Protein AF-A0A8D0MYJ2-F1 (afdb_monomer_lite)

Organism: Sus scrofa (NCBI:txid9823)

Foldseek 3Di:
DDAPPDQQCCQVVLVVRLCCLAVVLVVVLVVCVVVVNQPPDAAERAAELQQCQPPPDPQDWPPGHGDHQGSNSVSSVNSQVVQVCCCVVVVGNYEYEHEWAADDLPDDCPDLLNVLLVLLQCCLVVNHQADEAADQQAKGFYHHVVVSVLVRVQCSVDPGNYYGYATDQDMDTSNVSNQLLNVLSVWGWDWDDDHQQIFTATPVPRGTHYGYDNVNDDPRHRRYHGHHQTDDPDRPPPRDCSSPDDDPPPPPSNRNNDPDDPPPPPPDPDDDDDDDDDDDDDDDDDDDDPPPVPPVPPPPDDDD

InterPro domains:
  IPR006368 GDP-mannose 4,6-dehydratase [PTHR43715] (2-223)
  IPR016040 NAD(P)-binding domain [PF16363] (4-223)
  IPR036291 NAD(P)-binding domain superfamily [SSF51735] (6-221)

Radius of gyration: 23.41 Å; chains: 1; bounding box: 70×54×54 Å

Sequence (304 aa):
LGKQEHFQISFDLAEYTADVDGVGTLRLLDAVKTCGLIGSVRFYQASTSELYGKVQETPQKETTPFYPRSPYGAAKLYAYWIVVNFREAYNLFAVNGILFNHESPRRGANFVTRKISRSVAKIYLGQLECFSLGNLDAKRDWGHAKDYVEAMWLMLQSDEPEDFVIATGEVHSVREFVEKSFLHIGKTIVWEGKDEHEVGRCKESGRVHVRVDLKYYRPTEVMEKGAPKPRGRNWPESAPAFVKTEAQRKRGDAKVALTVAPRKRQGKRWGENGTLEREARLKTSQCGLFNLMFYLGCCLLDPF

Secondary structure (DSSP, 8-state):
------HHHHHHSHHHHIIIIIIHHHHHHHHHHHTT-TTT-EEEEEEEGGGGSS-SSSS--TTSPP---SHHHHHHHHHHHHHHHHHHHH--EEEEEEE-EEE-TTS-TTSHHHHHHHHHHHHHTTS-S-EEES-SS-EEEEEEHHHHHHHHHHHTTSSS---EEE--S-EEEHHHHHHHHHHTTT--EEEES-GGG-EEEETTT--EEEEE-GGGS-SS---B---PPP--SS--TTS-GGGTS-TTTTTHHHHHHH---------------------------SS--TTSSTTSSSTT----

pLDDT: mean 76.24, std 27.91, range [23.72, 98.88]

Structure (mmCIF, N/CA/C/O backbone):
data_AF-A0A8D0MYJ2-F1
#
_entry.id   AF-A0A8D0MYJ2-F1
#
loop_
_atom_site.group_PDB
_atom_site.id
_atom_site.type_symbol
_atom_site.label_atom_id
_atom_site.label_alt_id
_atom_site.label_comp_id
_atom_site.label_asym_id
_atom_site.label_entity_id
_atom_site.label_seq_id
_atom_site.pdbx_PDB_ins_code
_atom_site.Cartn_x
_atom_site.Cartn_y
_atom_site.Cartn_z
_atom_site.occupancy
_atom_site.B_iso_or_equiv
_atom_site.auth_seq_id
_atom_site.auth_comp_id
_atom_site.auth_asym_id
_atom_site.auth_atom_id
_atom_site.pdbx_PDB_model_num
ATOM 1 N N . LEU A 1 1 ? 5.863 -12.564 -9.975 1.00 39.09 1 LEU A N 1
ATOM 2 C CA . LEU A 1 1 ? 6.153 -13.101 -8.624 1.00 39.09 1 LEU A CA 1
ATOM 3 C C . LEU A 1 1 ? 5.465 -12.234 -7.580 1.00 39.09 1 LEU A C 1
ATOM 5 O O . LEU A 1 1 ? 5.313 -11.040 -7.812 1.00 39.09 1 LEU A O 1
ATOM 9 N N . GLY A 1 2 ? 4.986 -12.853 -6.498 1.00 46.44 2 GLY A N 1
ATOM 10 C CA . GLY A 1 2 ? 4.374 -12.163 -5.360 1.00 46.44 2 GLY A CA 1
ATOM 11 C C . GLY A 1 2 ? 5.421 -11.473 -4.485 1.00 46.44 2 GLY A C 1
ATOM 12 O O . GLY A 1 2 ? 6.593 -11.833 -4.528 1.00 46.44 2 GLY A O 1
ATOM 13 N N . LYS A 1 3 ? 4.980 -10.478 -3.716 1.00 44.03 3 LYS A N 1
ATOM 14 C CA . LYS A 1 3 ? 5.793 -9.725 -2.753 1.00 44.03 3 LYS A CA 1
ATOM 15 C C . LYS A 1 3 ? 5.490 -10.157 -1.319 1.00 44.03 3 LYS A C 1
ATOM 17 O O . LYS A 1 3 ? 4.376 -10.600 -1.024 1.00 44.03 3 LYS A O 1
ATOM 22 N N . GLN A 1 4 ? 6.446 -9.967 -0.415 1.00 65.06 4 GLN A N 1
ATOM 23 C CA . GLN A 1 4 ? 6.151 -9.875 1.011 1.00 65.06 4 GLN A CA 1
ATOM 24 C C . GLN A 1 4 ? 5.549 -8.481 1.249 1.00 65.06 4 GLN A C 1
ATOM 26 O O . GLN A 1 4 ? 6.220 -7.470 1.134 1.00 65.06 4 GLN A O 1
ATOM 31 N N . GLU A 1 5 ? 4.242 -8.395 1.511 1.00 57.56 5 GLU A N 1
ATOM 32 C CA . GLU A 1 5 ? 3.536 -7.095 1.528 1.00 57.56 5 GLU A CA 1
ATOM 33 C C . GLU A 1 5 ? 3.334 -6.499 2.924 1.00 57.56 5 GLU A C 1
ATOM 35 O O . GLU A 1 5 ? 2.738 -5.427 3.072 1.00 57.56 5 GLU A O 1
ATOM 40 N N . HIS A 1 6 ? 3.706 -7.240 3.967 1.00 68.69 6 HIS A N 1
ATOM 41 C CA . HIS A 1 6 ? 3.263 -6.943 5.319 1.00 68.69 6 HIS A CA 1
ATOM 42 C C . HIS A 1 6 ? 4.348 -6.227 6.115 1.00 68.69 6 HIS A C 1
ATOM 44 O O . HIS A 1 6 ? 5.252 -6.853 6.669 1.00 68.69 6 HIS A O 1
ATOM 50 N N . PHE A 1 7 ? 4.170 -4.912 6.250 1.00 65.25 7 PHE A N 1
ATOM 51 C CA . PHE A 1 7 ? 5.078 -3.986 6.931 1.00 65.25 7 PHE A CA 1
ATOM 52 C C . PHE A 1 7 ? 5.598 -4.486 8.273 1.00 65.25 7 PHE A C 1
ATOM 54 O O . PHE A 1 7 ? 6.807 -4.524 8.469 1.00 65.25 7 PHE A O 1
ATOM 61 N N . GLN A 1 8 ? 4.707 -4.904 9.178 1.00 72.50 8 GLN A N 1
ATOM 62 C CA . GLN A 1 8 ? 5.127 -5.359 10.507 1.00 72.50 8 GLN A CA 1
ATOM 63 C C . GLN A 1 8 ? 6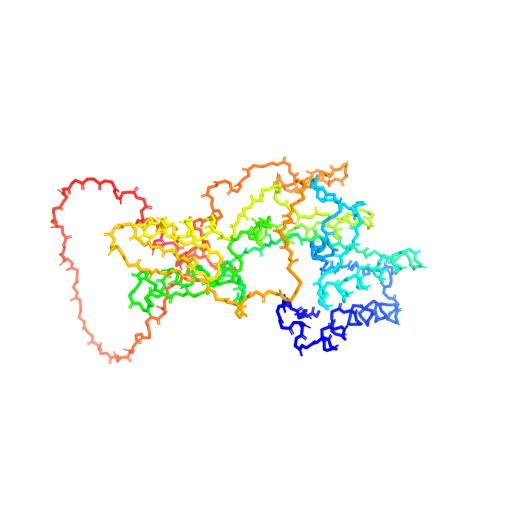.019 -6.601 10.421 1.00 72.50 8 GLN A C 1
ATOM 65 O O . GLN A 1 8 ? 7.027 -6.676 11.102 1.00 72.50 8 GLN A O 1
ATOM 70 N N . ILE A 1 9 ? 5.685 -7.531 9.522 1.00 79.81 9 ILE A N 1
ATOM 71 C CA . ILE A 1 9 ? 6.408 -8.803 9.392 1.00 79.81 9 ILE A CA 1
ATOM 72 C C . ILE A 1 9 ? 7.776 -8.564 8.740 1.00 79.81 9 ILE A C 1
ATOM 74 O O . ILE A 1 9 ? 8.700 -9.332 8.968 1.00 79.81 9 ILE A O 1
ATOM 78 N N . SER A 1 10 ? 7.943 -7.484 7.966 1.00 79.19 10 SER A N 1
ATOM 79 C CA . SER A 1 10 ? 9.248 -7.150 7.383 1.00 79.19 10 SER A CA 1
ATOM 80 C C . SER A 1 10 ? 10.311 -6.798 8.426 1.00 79.19 10 SER A C 1
ATOM 82 O O . SER A 1 10 ? 11.490 -6.966 8.143 1.00 79.19 10 SER A O 1
ATOM 84 N N . PHE A 1 11 ? 9.925 -6.344 9.626 1.00 82.62 11 PHE A N 1
ATOM 85 C CA . PHE A 1 11 ? 10.874 -6.147 10.727 1.00 82.62 11 PHE A CA 1
ATOM 86 C C . PHE A 1 11 ? 11.363 -7.480 11.303 1.00 82.62 11 PHE A C 1
ATOM 88 O O . PHE A 1 11 ? 12.524 -7.577 11.685 1.00 82.62 11 PHE A O 1
ATOM 95 N N . ASP A 1 12 ? 10.509 -8.505 11.294 1.00 84.56 12 ASP A N 1
ATOM 96 C CA . ASP A 1 12 ? 10.835 -9.842 11.801 1.00 84.56 12 ASP A CA 1
ATOM 97 C C . ASP A 1 12 ? 11.547 -10.713 10.745 1.00 84.56 12 ASP A C 1
ATOM 99 O O . ASP A 1 12 ? 12.316 -11.606 11.085 1.00 84.56 12 ASP A O 1
ATOM 103 N N . LEU A 1 13 ? 11.299 -10.460 9.453 1.00 91.88 13 LEU A N 1
ATOM 104 C CA . LEU A 1 13 ? 11.811 -11.229 8.308 1.00 91.88 13 LEU A CA 1
ATOM 105 C C . LEU A 1 13 ? 12.506 -10.320 7.279 1.00 91.88 13 LEU A C 1
ATOM 107 O O . LEU A 1 13 ? 12.202 -10.362 6.081 1.00 91.88 13 LEU A O 1
ATOM 111 N N . ALA A 1 14 ? 13.416 -9.463 7.745 1.00 93.00 14 ALA A N 1
ATOM 112 C CA . ALA A 1 14 ? 14.046 -8.428 6.922 1.00 93.00 14 ALA A CA 1
ATOM 113 C C . ALA A 1 14 ? 14.852 -8.995 5.740 1.00 93.00 14 ALA A C 1
ATOM 115 O O . ALA A 1 14 ? 14.682 -8.529 4.614 1.00 93.00 14 ALA A O 1
ATOM 116 N N . GLU A 1 15 ? 15.671 -10.026 5.968 1.00 94.75 15 GLU A N 1
ATOM 117 C CA . GLU A 1 15 ? 16.496 -10.653 4.921 1.00 94.75 15 GLU A CA 1
ATOM 118 C C . GLU A 1 15 ? 15.640 -11.292 3.827 1.00 94.75 15 GLU A C 1
ATOM 120 O O . GLU A 1 15 ? 15.821 -11.006 2.645 1.00 94.75 15 GLU A O 1
ATOM 125 N N . TYR A 1 16 ? 14.641 -12.085 4.223 1.00 93.81 16 TYR A N 1
ATOM 126 C CA . TYR A 1 16 ? 13.689 -12.682 3.287 1.00 93.81 16 TYR A CA 1
ATOM 127 C C . TYR A 1 16 ? 12.931 -11.611 2.489 1.00 93.81 16 TYR A C 1
ATOM 129 O O . TYR A 1 16 ? 12.738 -11.746 1.282 1.00 93.81 16 TYR A O 1
ATOM 137 N N . THR A 1 17 ? 12.536 -10.514 3.146 1.00 94.19 17 THR A N 1
ATOM 138 C CA . THR A 1 17 ? 11.878 -9.385 2.475 1.00 94.19 17 THR A CA 1
ATOM 139 C C . THR A 1 17 ? 12.802 -8.750 1.433 1.00 94.19 17 THR A C 1
ATOM 141 O O . THR A 1 17 ? 12.364 -8.487 0.318 1.00 94.19 17 THR A O 1
ATOM 144 N N . ALA A 1 18 ? 14.080 -8.531 1.751 1.00 96.62 18 ALA A N 1
ATOM 145 C CA . ALA A 1 18 ? 15.045 -7.964 0.810 1.00 96.62 18 ALA A CA 1
ATOM 146 C C . ALA A 1 18 ? 15.314 -8.889 -0.388 1.00 96.62 18 ALA A C 1
ATOM 148 O O . ALA A 1 18 ? 15.359 -8.421 -1.529 1.00 96.62 18 ALA A O 1
ATOM 149 N N . ASP A 1 19 ? 15.445 -10.194 -0.142 1.00 97.12 19 ASP A N 1
ATOM 150 C CA . ASP A 1 19 ? 15.701 -11.183 -1.187 1.00 97.12 19 ASP A CA 1
ATOM 151 C C . ASP A 1 19 ? 14.537 -11.290 -2.183 1.00 97.12 19 ASP A C 1
ATOM 153 O O . ASP A 1 19 ? 14.748 -11.320 -3.398 1.00 97.12 19 ASP A O 1
ATOM 157 N N . VAL A 1 20 ? 13.297 -11.283 -1.689 1.00 96.50 20 VAL A N 1
ATOM 158 C CA . VAL A 1 20 ? 12.104 -11.391 -2.540 1.00 96.50 20 VAL A CA 1
ATOM 159 C C . VAL A 1 20 ? 11.746 -10.055 -3.192 1.00 96.50 20 VAL A C 1
ATOM 161 O O . VAL A 1 20 ? 11.623 -9.988 -4.415 1.00 96.50 20 VAL A O 1
ATOM 164 N N . ASP A 1 21 ? 11.584 -8.983 -2.413 1.00 96.50 21 ASP A N 1
ATOM 165 C CA . ASP A 1 21 ? 11.036 -7.720 -2.923 1.00 96.50 21 ASP A CA 1
ATOM 166 C C . ASP A 1 21 ? 12.087 -6.863 -3.635 1.00 96.50 21 ASP A C 1
ATOM 168 O O . ASP A 1 21 ? 11.753 -6.154 -4.588 1.00 96.50 21 ASP A O 1
ATOM 172 N N . GLY A 1 22 ? 13.342 -6.936 -3.185 1.00 97.19 22 GLY A N 1
ATOM 173 C CA . GLY A 1 22 ? 14.475 -6.253 -3.797 1.00 97.19 22 GLY A CA 1
ATOM 174 C C . GLY A 1 22 ? 15.095 -7.100 -4.903 1.00 97.19 22 GLY A C 1
ATOM 175 O O . GLY A 1 22 ? 14.874 -6.851 -6.090 1.00 97.19 22 GLY A O 1
ATOM 176 N N . VAL A 1 23 ? 15.852 -8.129 -4.512 1.00 98.31 23 VAL A N 1
ATOM 177 C CA . VAL A 1 23 ? 16.661 -8.939 -5.441 1.00 98.31 23 VAL A CA 1
ATOM 178 C C . VAL A 1 23 ? 15.786 -9.745 -6.408 1.00 98.31 23 VAL A C 1
ATOM 180 O O . VAL A 1 23 ? 16.148 -9.915 -7.569 1.00 98.31 23 VAL A O 1
ATOM 183 N N . GLY A 1 24 ? 14.592 -10.180 -6.001 1.00 98.31 24 GLY A N 1
ATOM 184 C CA . GLY A 1 24 ? 13.632 -10.828 -6.898 1.00 98.31 24 GLY A CA 1
ATOM 185 C C . GLY A 1 24 ? 13.219 -9.961 -8.094 1.00 98.31 24 GLY A C 1
ATOM 186 O O . GLY A 1 24 ? 13.007 -10.499 -9.181 1.00 98.31 24 GLY A O 1
ATOM 187 N N . THR A 1 25 ? 13.179 -8.631 -7.935 1.00 98.56 25 THR A N 1
ATOM 188 C CA . THR A 1 25 ? 12.931 -7.700 -9.051 1.00 98.56 25 THR A CA 1
ATOM 189 C C . THR A 1 25 ? 14.097 -7.722 -10.041 1.00 98.56 25 THR A C 1
ATOM 191 O O . THR A 1 25 ? 13.868 -7.891 -11.238 1.00 98.56 25 THR A O 1
ATOM 194 N N . LEU A 1 26 ? 15.341 -7.642 -9.548 1.00 98.69 26 LEU A N 1
ATOM 195 C CA . LEU A 1 26 ? 16.537 -7.765 -10.390 1.00 98.69 26 LEU A CA 1
ATOM 196 C C . LEU A 1 26 ? 16.538 -9.093 -11.155 1.00 98.69 26 LEU A C 1
ATOM 198 O O . LEU A 1 26 ? 16.716 -9.091 -12.365 1.00 98.69 26 LEU A O 1
ATOM 202 N N . ARG A 1 27 ? 16.266 -10.218 -10.482 1.00 98.69 27 ARG A N 1
ATOM 203 C CA . ARG A 1 27 ? 16.258 -11.547 -11.121 1.00 98.69 27 ARG A CA 1
ATOM 204 C C . ARG A 1 27 ? 15.293 -11.629 -12.304 1.00 98.69 27 ARG A C 1
ATOM 206 O O . ARG A 1 27 ? 15.608 -12.275 -13.298 1.00 98.69 27 ARG A O 1
ATOM 213 N N . LEU A 1 28 ? 14.124 -10.991 -12.211 1.00 98.56 28 LEU A N 1
ATOM 214 C CA . LEU A 1 28 ? 13.173 -10.948 -13.324 1.00 98.56 28 LEU A CA 1
ATOM 215 C C . LEU A 1 28 ? 13.669 -10.076 -14.480 1.00 98.56 28 LEU A C 1
ATOM 217 O O . LEU A 1 28 ? 13.531 -10.475 -15.634 1.00 98.56 28 LEU A O 1
ATOM 221 N N . LEU A 1 29 ? 14.251 -8.915 -14.182 1.00 98.62 29 LEU A N 1
ATOM 222 C CA . LEU A 1 29 ? 14.836 -8.035 -15.194 1.00 98.62 29 LEU A CA 1
ATOM 223 C C . LEU A 1 29 ? 16.018 -8.709 -15.910 1.00 98.62 29 LEU A C 1
ATOM 225 O O . LEU A 1 29 ? 16.084 -8.700 -17.140 1.00 98.62 29 LEU A O 1
ATOM 229 N N . ASP A 1 30 ? 16.901 -9.364 -15.155 1.00 98.50 30 ASP A N 1
ATOM 230 C CA . ASP A 1 30 ? 17.999 -10.158 -15.701 1.00 98.50 30 ASP A CA 1
ATOM 231 C C . ASP A 1 30 ? 17.477 -11.302 -16.567 1.00 98.50 30 ASP A C 1
ATOM 233 O O . ASP A 1 30 ? 17.976 -11.491 -17.669 1.00 98.50 30 ASP A O 1
ATOM 237 N N . ALA A 1 31 ? 16.429 -12.018 -16.147 1.00 98.69 31 ALA A N 1
ATOM 238 C CA . ALA A 1 31 ? 15.835 -13.073 -16.966 1.00 98.69 31 ALA A CA 1
ATOM 239 C C . ALA A 1 31 ? 15.317 -12.541 -18.316 1.00 98.69 31 ALA A C 1
ATOM 241 O O . ALA A 1 31 ? 15.591 -13.143 -19.354 1.00 98.69 31 ALA A O 1
ATOM 242 N N . VAL A 1 32 ? 14.630 -11.389 -18.330 1.00 98.56 32 VAL A N 1
ATOM 243 C CA . VAL A 1 32 ? 14.201 -10.725 -19.578 1.00 98.56 32 VAL A CA 1
ATOM 244 C C . VAL A 1 32 ? 15.409 -10.419 -20.467 1.00 98.56 32 VAL A C 1
ATOM 246 O O . VAL A 1 32 ? 15.376 -10.690 -21.671 1.00 98.56 32 VAL A O 1
ATOM 249 N N . LYS A 1 33 ? 16.493 -9.901 -19.880 1.00 98.25 33 LYS A N 1
ATOM 250 C CA . LYS A 1 33 ? 17.735 -9.595 -20.595 1.00 98.25 33 LYS A CA 1
ATOM 251 C C . LYS A 1 33 ? 18.407 -10.851 -21.153 1.00 98.25 33 LYS A C 1
ATOM 253 O O . LYS A 1 33 ? 18.718 -10.893 -22.340 1.00 98.25 33 LYS A O 1
ATOM 258 N N . THR A 1 34 ? 18.603 -11.878 -20.330 1.00 98.50 34 THR A N 1
ATOM 259 C CA . THR A 1 34 ? 19.257 -13.143 -20.695 1.00 98.50 34 THR A CA 1
ATOM 260 C C . THR A 1 34 ? 18.495 -13.887 -21.785 1.00 98.50 34 THR A C 1
ATOM 262 O O . THR A 1 34 ? 19.115 -14.462 -22.675 1.00 98.50 34 THR A O 1
ATOM 265 N N . CYS A 1 35 ? 17.163 -13.841 -21.767 1.00 98.56 35 CYS A N 1
ATOM 266 C CA . CYS A 1 35 ? 16.331 -14.439 -22.809 1.00 98.56 35 CYS A CA 1
ATOM 267 C C . CYS A 1 35 ? 16.267 -13.610 -24.106 1.00 98.56 35 CYS A C 1
ATOM 269 O O . CYS A 1 35 ? 15.563 -14.006 -25.031 1.00 98.56 35 CYS A O 1
ATOM 271 N N . GLY A 1 36 ? 16.963 -12.470 -24.193 1.00 98.19 36 GLY A N 1
ATOM 272 C CA . GLY A 1 36 ? 16.962 -11.615 -25.384 1.00 98.19 36 GLY A CA 1
ATOM 273 C C . GLY A 1 36 ? 15.637 -10.883 -25.623 1.00 98.19 36 GLY A C 1
ATOM 274 O O . GLY A 1 36 ? 15.338 -10.508 -26.752 1.00 98.19 36 GLY A O 1
ATOM 275 N N . LEU A 1 37 ? 14.828 -10.675 -24.578 1.00 98.56 37 LEU A N 1
ATOM 276 C CA . LEU A 1 37 ? 13.457 -10.163 -24.697 1.00 98.56 37 LEU A CA 1
ATOM 277 C C . LEU A 1 37 ? 13.328 -8.643 -24.513 1.00 98.56 37 LEU A C 1
ATOM 279 O O . LEU A 1 37 ? 12.209 -8.128 -24.553 1.00 98.56 37 LEU A O 1
ATOM 283 N N . ILE A 1 38 ? 14.445 -7.922 -24.356 1.00 98.12 38 ILE A N 1
ATOM 284 C CA . ILE A 1 38 ? 14.483 -6.475 -24.065 1.00 98.12 38 ILE A CA 1
ATOM 285 C C . ILE A 1 38 ? 13.618 -5.646 -25.026 1.00 98.12 38 ILE A C 1
ATOM 287 O O . ILE A 1 38 ? 12.901 -4.759 -24.580 1.00 98.12 38 ILE A O 1
ATOM 291 N N . GLY A 1 39 ? 13.633 -5.959 -26.325 1.00 96.81 39 GLY A N 1
ATOM 292 C CA . GLY A 1 39 ? 12.873 -5.215 -27.339 1.00 96.81 39 GLY A CA 1
ATOM 293 C C . GLY A 1 39 ? 11.403 -5.625 -27.499 1.00 96.81 39 GLY A C 1
ATOM 294 O O . GLY A 1 39 ? 10.728 -5.095 -28.373 1.00 96.81 39 GLY A O 1
ATOM 295 N N . SER A 1 40 ? 10.909 -6.590 -26.718 1.00 97.06 40 SER A N 1
ATOM 296 C CA . SER A 1 40 ? 9.568 -7.179 -26.906 1.00 97.06 40 SER A CA 1
ATOM 297 C C . SER A 1 40 ? 8.704 -7.184 -25.646 1.00 97.06 40 SER A C 1
ATOM 299 O O . SER A 1 40 ? 7.479 -7.117 -25.733 1.00 97.06 40 SER A O 1
ATOM 301 N N . VAL A 1 41 ? 9.323 -7.254 -24.466 1.00 98.19 41 VAL A N 1
ATOM 302 C CA . VAL A 1 41 ? 8.620 -7.298 -23.183 1.00 98.19 41 VAL A CA 1
ATOM 303 C C . VAL A 1 41 ? 8.462 -5.893 -22.620 1.00 98.19 41 VAL A C 1
ATOM 305 O O . VAL A 1 41 ? 9.406 -5.110 -22.595 1.00 98.19 41 VAL A O 1
ATOM 308 N N . ARG A 1 42 ? 7.271 -5.610 -22.085 1.00 98.56 42 ARG A N 1
ATOM 309 C CA . ARG A 1 42 ? 7.017 -4.449 -21.228 1.00 98.56 42 ARG A CA 1
ATOM 310 C C . ARG A 1 42 ? 6.928 -4.903 -19.770 1.00 98.56 42 ARG A C 1
ATOM 312 O O . ARG A 1 42 ? 6.210 -5.854 -19.459 1.00 98.56 42 ARG A O 1
ATOM 319 N N . PHE A 1 43 ? 7.666 -4.248 -18.880 1.00 98.69 43 PHE A N 1
ATOM 320 C CA . PHE A 1 43 ? 7.809 -4.624 -17.476 1.00 98.69 43 PHE A CA 1
ATOM 321 C C . PHE A 1 43 ? 7.144 -3.595 -16.556 1.00 98.69 43 PHE A C 1
ATOM 323 O O . PHE A 1 43 ? 7.434 -2.406 -16.623 1.00 98.69 43 PHE A O 1
ATOM 330 N N . TYR A 1 44 ? 6.273 -4.048 -15.655 1.00 98.56 44 TYR A N 1
ATOM 331 C CA . TYR A 1 44 ? 5.681 -3.201 -14.619 1.00 98.56 44 TYR A CA 1
ATOM 332 C C . TYR A 1 44 ? 6.203 -3.616 -13.247 1.00 98.56 44 TYR A C 1
ATOM 334 O O . TYR A 1 44 ? 6.062 -4.775 -12.848 1.00 98.56 44 TYR A O 1
ATOM 342 N N . GLN A 1 45 ? 6.725 -2.649 -12.497 1.00 98.56 45 GLN A N 1
ATOM 343 C CA . GLN A 1 45 ? 7.086 -2.823 -11.102 1.00 98.56 45 GLN A CA 1
ATOM 344 C C . GLN A 1 45 ? 6.020 -2.248 -10.174 1.00 98.56 45 GLN A C 1
ATOM 346 O O . GLN A 1 45 ? 5.696 -1.059 -10.197 1.00 98.56 45 GLN A O 1
ATOM 351 N N . ALA A 1 46 ? 5.545 -3.101 -9.265 1.00 97.38 46 ALA A N 1
ATOM 352 C CA . ALA A 1 46 ? 4.672 -2.706 -8.166 1.00 97.38 46 ALA A CA 1
ATOM 353 C C . ALA A 1 46 ? 5.474 -1.994 -7.062 1.00 97.38 46 ALA A C 1
ATOM 355 O O . ALA A 1 46 ? 5.791 -2.584 -6.015 1.00 97.38 46 ALA A O 1
ATOM 356 N N . SER A 1 47 ? 5.794 -0.728 -7.321 1.00 97.44 47 SER A N 1
ATOM 357 C CA . SER A 1 47 ? 6.314 0.233 -6.350 1.00 97.44 47 SER A CA 1
ATOM 358 C C . SER A 1 47 ? 5.193 0.714 -5.409 1.00 97.44 47 SER A C 1
ATOM 360 O O . SER A 1 47 ? 4.089 0.162 -5.389 1.00 97.44 47 SER A O 1
ATOM 362 N N . THR A 1 48 ? 5.494 1.634 -4.489 1.00 96.75 48 THR A N 1
ATOM 363 C CA . THR A 1 48 ? 4.620 1.884 -3.330 1.00 96.75 48 THR A CA 1
ATOM 364 C C . THR A 1 48 ? 4.819 3.276 -2.745 1.00 96.75 48 THR A C 1
ATOM 366 O O . THR A 1 48 ? 5.941 3.770 -2.691 1.00 96.75 48 THR A O 1
ATOM 369 N N . SER A 1 49 ? 3.766 3.869 -2.180 1.00 94.25 49 SER A N 1
ATOM 370 C CA . SER A 1 49 ? 3.872 5.103 -1.382 1.00 94.25 49 SER A CA 1
ATOM 371 C C . SER A 1 49 ? 4.779 4.960 -0.149 1.00 94.25 49 SER A C 1
ATOM 373 O O . SER A 1 49 ? 5.144 5.934 0.501 1.00 94.25 49 SER A O 1
ATOM 375 N N . GLU A 1 50 ? 5.177 3.737 0.197 1.00 93.19 50 GLU A N 1
ATOM 376 C CA . GLU A 1 50 ? 6.094 3.423 1.300 1.00 93.19 50 GLU A CA 1
ATOM 377 C C . GLU A 1 50 ? 7.545 3.803 1.048 1.00 93.19 50 GLU A C 1
ATOM 379 O O . GLU A 1 50 ? 8.319 3.899 2.001 1.00 93.19 50 GLU A O 1
ATOM 384 N N . LEU A 1 51 ? 7.864 4.149 -0.196 1.00 95.62 51 LEU A N 1
ATOM 385 C CA . LEU A 1 51 ? 9.088 4.859 -0.529 1.00 95.62 51 LEU A CA 1
ATOM 386 C C . LEU A 1 51 ? 9.135 6.244 0.148 1.00 95.62 51 LEU A C 1
ATOM 388 O O . LEU A 1 51 ? 10.205 6.689 0.551 1.00 95.62 51 LEU A O 1
ATOM 392 N N . TYR A 1 52 ? 7.985 6.885 0.388 1.00 95.12 52 TYR A N 1
ATOM 393 C CA . TYR A 1 52 ? 7.864 8.192 1.054 1.00 95.12 52 TYR A CA 1
ATOM 394 C C . TYR A 1 52 ? 7.710 8.101 2.586 1.00 95.12 52 TYR A C 1
ATOM 396 O O . TYR A 1 52 ? 7.016 8.915 3.188 1.00 95.12 52 TYR A O 1
ATOM 404 N N . GLY A 1 53 ? 8.284 7.082 3.236 1.00 90.31 53 GLY A N 1
ATOM 405 C CA . GLY A 1 53 ? 8.078 6.778 4.663 1.00 90.31 53 GLY A CA 1
ATOM 406 C C . GLY A 1 53 ? 8.120 7.990 5.611 1.00 90.31 53 GLY A C 1
ATOM 407 O O . GLY A 1 53 ? 7.119 8.272 6.268 1.00 90.31 53 GLY A O 1
ATOM 408 N N . LYS A 1 54 ? 9.247 8.711 5.689 1.00 89.88 54 LYS A N 1
ATOM 409 C CA . LYS A 1 54 ? 9.310 10.026 6.350 1.00 89.88 54 LYS A CA 1
ATOM 410 C C . LYS A 1 54 ? 9.059 11.101 5.299 1.00 89.88 54 LYS A C 1
ATOM 412 O O . LYS A 1 54 ? 9.984 11.506 4.598 1.00 89.88 54 LYS A O 1
ATOM 417 N N . VAL A 1 55 ? 7.812 11.544 5.201 1.00 87.00 55 VAL A N 1
ATOM 418 C CA . VAL A 1 55 ? 7.379 12.519 4.195 1.00 87.00 55 VAL A CA 1
ATOM 419 C C . VAL A 1 55 ? 8.251 13.776 4.216 1.00 87.00 55 VAL A C 1
ATOM 421 O O . VAL A 1 55 ? 8.464 14.368 5.272 1.00 87.00 55 VAL A O 1
ATOM 424 N N . GLN A 1 56 ? 8.756 14.148 3.037 1.00 90.69 56 GLN A N 1
ATOM 425 C CA . GLN A 1 56 ? 9.531 15.373 2.811 1.00 90.69 56 GLN A CA 1
ATOM 426 C C . GLN A 1 56 ? 8.681 16.488 2.178 1.00 90.69 56 GLN A C 1
ATOM 428 O O . GLN A 1 56 ? 8.935 17.660 2.427 1.00 90.69 56 GLN A O 1
ATOM 433 N N . GLU A 1 57 ? 7.648 16.134 1.403 1.00 87.44 57 GLU A N 1
ATOM 434 C CA . GLU A 1 57 ? 6.735 17.072 0.736 1.00 87.44 57 GLU A CA 1
ATOM 435 C C . GLU A 1 57 ? 5.291 16.556 0.805 1.00 87.44 57 GLU A C 1
ATOM 437 O O . GLU A 1 57 ? 5.056 15.352 0.675 1.00 87.44 57 GLU A O 1
ATOM 442 N N . THR A 1 58 ? 4.318 17.459 0.958 1.00 87.00 58 THR A N 1
ATOM 443 C CA . THR A 1 58 ? 2.886 17.121 0.969 1.00 87.00 58 THR A CA 1
ATOM 444 C C . THR A 1 58 ? 2.114 18.035 0.009 1.00 87.00 58 THR A C 1
ATOM 446 O O . THR A 1 58 ? 2.222 19.255 0.133 1.00 87.00 58 THR A O 1
ATOM 449 N N . PRO A 1 59 ? 1.298 17.488 -0.911 1.00 87.69 59 PRO A N 1
ATOM 450 C CA . PRO A 1 59 ? 1.137 16.060 -1.186 1.00 87.69 59 PRO A CA 1
ATOM 451 C C . PRO A 1 59 ? 2.345 15.493 -1.962 1.00 87.69 59 PRO A C 1
ATOM 453 O O . PRO A 1 59 ? 3.024 16.226 -2.680 1.00 87.69 59 PRO A O 1
ATOM 456 N N . GLN A 1 60 ? 2.622 14.196 -1.813 1.00 88.38 60 GLN A N 1
ATOM 457 C CA . GLN A 1 60 ? 3.752 13.540 -2.483 1.00 88.38 60 GLN A CA 1
ATOM 458 C C . GLN A 1 60 ? 3.492 13.386 -3.987 1.00 88.38 60 GLN A C 1
ATOM 460 O O . GLN A 1 60 ? 2.373 13.100 -4.400 1.00 88.38 60 GLN A O 1
ATOM 465 N N . LYS A 1 61 ? 4.533 13.519 -4.802 1.00 87.25 61 LYS A N 1
ATOM 466 C CA . LYS A 1 61 ? 4.515 13.334 -6.262 1.00 87.25 61 LYS A CA 1
ATOM 467 C C . LYS A 1 61 ? 5.756 12.559 -6.711 1.00 87.25 61 LYS A C 1
ATOM 469 O O . LYS A 1 61 ? 6.618 12.238 -5.896 1.00 87.25 61 LYS A O 1
ATOM 474 N N . GLU A 1 62 ? 5.872 12.284 -8.003 1.00 91.06 62 GLU A N 1
ATOM 475 C CA . GLU A 1 62 ? 6.979 11.533 -8.612 1.00 91.06 62 GLU A CA 1
ATOM 476 C C . GLU A 1 62 ? 8.349 12.135 -8.260 1.00 91.06 62 GLU A C 1
ATOM 478 O O . GLU A 1 62 ? 9.311 11.408 -8.044 1.00 91.06 62 GLU A O 1
ATOM 483 N N . THR A 1 63 ? 8.429 13.465 -8.132 1.00 91.12 63 THR A N 1
ATOM 484 C CA . THR A 1 63 ? 9.672 14.178 -7.795 1.00 91.12 63 THR A CA 1
ATOM 485 C C . THR A 1 63 ? 9.945 14.282 -6.296 1.00 91.12 63 THR A C 1
ATOM 487 O O . THR A 1 63 ? 10.978 14.824 -5.910 1.00 91.12 63 THR A O 1
ATOM 490 N N . THR A 1 64 ? 9.016 13.859 -5.437 1.00 92.12 64 THR A N 1
ATOM 491 C CA . THR A 1 64 ? 9.192 13.977 -3.988 1.00 92.12 64 THR A CA 1
ATOM 492 C C . THR A 1 64 ? 10.300 13.024 -3.524 1.00 92.12 64 THR A C 1
ATOM 494 O O . THR A 1 64 ? 10.264 11.844 -3.875 1.00 92.12 64 THR A O 1
ATOM 497 N N . PRO A 1 65 ? 11.266 13.477 -2.702 1.00 96.31 65 PRO A N 1
ATOM 498 C CA . PRO A 1 65 ? 12.351 12.614 -2.246 1.00 96.31 65 PRO A CA 1
ATOM 499 C C . PRO A 1 65 ? 11.860 11.400 -1.446 1.00 96.31 65 PRO A C 1
ATOM 501 O O . PRO A 1 65 ? 11.005 11.510 -0.561 1.00 96.31 65 PRO A O 1
ATOM 504 N N . PHE A 1 66 ? 12.444 10.234 -1.726 1.00 97.81 66 PHE A N 1
ATOM 505 C CA . PHE A 1 66 ? 12.170 9.008 -0.981 1.00 97.81 66 PHE A CA 1
ATOM 506 C C . PHE A 1 66 ? 12.883 8.996 0.377 1.00 97.81 66 PHE A C 1
ATOM 508 O O . PHE A 1 66 ? 14.030 9.419 0.508 1.00 97.81 66 PHE A O 1
ATOM 515 N N . TYR A 1 67 ? 12.208 8.452 1.390 1.00 97.19 67 TYR A N 1
ATOM 516 C CA . TYR A 1 67 ? 12.748 8.230 2.730 1.00 97.19 67 TYR A CA 1
ATOM 517 C C . TYR A 1 67 ? 12.054 7.008 3.360 1.00 97.19 67 TYR A C 1
ATOM 519 O O . TYR A 1 67 ? 11.096 7.164 4.128 1.00 97.19 67 TYR A O 1
ATOM 527 N N . PRO A 1 68 ? 12.482 5.773 3.051 1.00 95.69 68 PRO A N 1
ATOM 528 C CA . PRO A 1 68 ? 11.845 4.572 3.581 1.00 95.69 68 PRO A CA 1
ATOM 529 C C . PRO A 1 68 ? 12.008 4.459 5.105 1.00 95.69 68 PRO A C 1
ATOM 531 O O . PRO A 1 68 ? 12.997 4.895 5.692 1.00 95.69 68 PRO A O 1
ATOM 534 N N . ARG A 1 69 ? 11.008 3.863 5.766 1.00 94.06 69 ARG A N 1
ATOM 535 C CA . ARG A 1 69 ? 10.947 3.694 7.235 1.00 94.06 69 ARG A CA 1
ATOM 536 C C . ARG A 1 69 ? 10.693 2.241 7.655 1.00 94.06 69 ARG A C 1
ATOM 538 O O . ARG A 1 69 ? 10.102 1.995 8.698 1.00 94.06 69 ARG A O 1
ATOM 545 N N . SER A 1 70 ? 11.070 1.277 6.819 1.00 93.25 70 SER A N 1
ATOM 546 C CA . SER A 1 70 ? 10.991 -0.162 7.117 1.00 93.25 70 SER A CA 1
ATOM 547 C C . SER A 1 70 ? 11.915 -0.962 6.189 1.00 93.25 70 SER A C 1
ATOM 549 O O . SER A 1 70 ? 12.246 -0.453 5.111 1.00 93.25 70 SER A O 1
ATOM 551 N N . PRO A 1 71 ? 12.277 -2.212 6.542 1.00 95.19 71 PRO A N 1
ATOM 552 C CA . PRO A 1 71 ? 12.981 -3.119 5.633 1.00 95.19 71 PRO A CA 1
ATOM 553 C C . PRO A 1 71 ? 12.239 -3.325 4.307 1.00 95.19 71 PRO A C 1
ATOM 555 O O . PRO A 1 71 ? 12.854 -3.256 3.247 1.00 95.19 71 PRO A O 1
ATOM 558 N N . TYR A 1 72 ? 10.906 -3.452 4.343 1.00 94.56 72 TYR A N 1
ATOM 559 C CA . TYR A 1 72 ? 10.074 -3.472 3.133 1.00 94.56 72 TYR A CA 1
ATOM 560 C C . TYR A 1 72 ? 10.258 -2.211 2.273 1.00 94.56 72 TYR A C 1
ATOM 562 O O . TYR A 1 72 ? 10.463 -2.304 1.064 1.00 94.56 72 TYR A O 1
ATOM 570 N N . GLY A 1 73 ? 10.214 -1.022 2.886 1.00 95.31 73 GLY A N 1
ATOM 571 C CA . GLY A 1 73 ? 10.408 0.241 2.170 1.00 95.31 73 GLY A CA 1
ATOM 572 C C . GLY A 1 73 ? 11.792 0.343 1.524 1.00 95.31 73 GLY A C 1
ATOM 573 O O . GLY A 1 73 ? 11.899 0.805 0.392 1.00 95.31 73 GLY A O 1
ATOM 574 N N . ALA A 1 74 ? 12.838 -0.126 2.211 1.00 97.75 74 ALA A N 1
ATOM 575 C CA . ALA A 1 74 ? 14.201 -0.150 1.684 1.00 97.75 74 ALA A CA 1
ATOM 576 C C . ALA A 1 74 ? 14.359 -1.150 0.523 1.00 97.75 74 ALA A C 1
ATOM 578 O O . ALA A 1 74 ? 14.908 -0.796 -0.519 1.00 97.75 74 ALA A O 1
ATOM 579 N N . ALA A 1 75 ? 13.810 -2.362 0.652 1.00 97.81 75 ALA A N 1
ATOM 580 C CA . ALA A 1 75 ? 13.809 -3.360 -0.420 1.00 97.81 75 ALA A CA 1
ATOM 581 C C . ALA A 1 75 ? 13.066 -2.854 -1.668 1.00 97.81 75 ALA A C 1
ATOM 583 O O . ALA A 1 75 ? 13.555 -2.976 -2.792 1.00 97.81 75 ALA A O 1
ATOM 584 N N . LYS A 1 76 ? 11.913 -2.203 -1.475 1.00 97.94 76 LYS A N 1
ATOM 585 C CA . LYS A 1 76 ? 11.160 -1.576 -2.568 1.00 97.94 76 LYS A CA 1
ATOM 586 C C . LYS A 1 76 ? 11.883 -0.388 -3.191 1.00 97.94 76 LYS A C 1
ATOM 588 O O . LYS A 1 76 ? 11.719 -0.173 -4.387 1.00 97.94 76 LYS A O 1
ATOM 593 N N . LEU A 1 77 ? 12.689 0.349 -2.426 1.00 98.44 77 LEU A N 1
ATOM 594 C CA . LEU A 1 77 ? 13.513 1.432 -2.963 1.00 98.44 77 LEU A CA 1
ATOM 595 C C . LEU A 1 77 ? 14.600 0.892 -3.897 1.00 98.44 77 LEU A C 1
ATOM 597 O O . LEU A 1 77 ? 14.793 1.440 -4.978 1.00 98.44 77 LEU A O 1
ATOM 601 N N . TYR A 1 78 ? 15.257 -0.208 -3.525 1.00 98.75 78 TYR A N 1
ATOM 602 C CA . TYR A 1 78 ? 16.179 -0.904 -4.426 1.00 98.75 78 TYR A CA 1
ATOM 603 C C . TYR A 1 78 ? 15.470 -1.342 -5.715 1.00 98.75 78 TYR A C 1
ATOM 605 O O . TYR A 1 78 ? 15.940 -1.057 -6.815 1.00 98.75 78 TYR A O 1
ATOM 613 N N . ALA A 1 79 ? 14.306 -1.982 -5.580 1.00 98.75 79 ALA A N 1
ATOM 614 C CA . ALA A 1 79 ? 13.530 -2.458 -6.718 1.00 98.75 79 ALA A CA 1
ATOM 615 C C . ALA A 1 79 ? 13.075 -1.324 -7.655 1.00 98.75 79 ALA A C 1
ATOM 617 O O . ALA A 1 79 ? 13.063 -1.499 -8.869 1.00 98.75 79 ALA A O 1
ATOM 618 N N . TYR A 1 80 ? 12.723 -0.162 -7.101 1.00 98.75 80 TYR A N 1
ATOM 619 C CA . TYR A 1 80 ? 12.410 1.033 -7.881 1.00 98.75 80 TYR A CA 1
ATOM 620 C C . TYR A 1 80 ? 13.606 1.448 -8.745 1.00 98.75 80 TYR A C 1
ATOM 622 O O . TYR A 1 80 ? 13.485 1.565 -9.964 1.00 98.75 80 TYR A O 1
ATOM 630 N N . TRP A 1 81 ? 14.775 1.618 -8.123 1.00 98.88 81 TRP A N 1
ATOM 631 C CA . TRP A 1 81 ? 15.962 2.130 -8.806 1.00 98.88 81 TRP A CA 1
ATOM 632 C C . TRP A 1 81 ? 16.560 1.150 -9.806 1.00 98.88 81 TRP A C 1
ATOM 634 O O . TRP A 1 81 ? 17.041 1.582 -10.851 1.00 98.88 81 TRP A O 1
ATOM 644 N N . ILE A 1 82 ? 16.502 -0.158 -9.544 1.00 98.81 82 ILE A N 1
ATOM 645 C CA . ILE A 1 82 ? 16.997 -1.137 -10.516 1.00 98.81 82 ILE A CA 1
ATOM 646 C C . ILE A 1 82 ? 16.124 -1.166 -11.779 1.00 98.81 82 ILE A C 1
ATOM 648 O O . ILE A 1 82 ? 16.644 -1.323 -12.878 1.00 98.81 82 ILE A O 1
ATOM 652 N N . VAL A 1 83 ? 14.815 -0.926 -11.651 1.00 98.81 83 VAL A N 1
ATOM 653 C CA . VAL A 1 83 ? 13.900 -0.796 -12.797 1.00 98.81 83 VAL A CA 1
ATOM 654 C C . VAL A 1 83 ? 14.219 0.453 -13.616 1.00 98.81 83 VAL A C 1
ATOM 656 O O . VAL A 1 83 ? 14.345 0.353 -14.835 1.00 98.81 83 VAL A O 1
ATOM 659 N N . VAL A 1 84 ? 14.417 1.600 -12.952 1.00 98.75 84 VAL A N 1
ATOM 660 C CA . VAL A 1 84 ? 14.864 2.844 -13.607 1.00 98.75 84 VAL A CA 1
ATOM 661 C C . VAL A 1 84 ? 16.172 2.600 -14.363 1.00 98.75 84 VAL A C 1
ATOM 663 O O . VAL A 1 84 ? 16.276 2.925 -15.542 1.00 98.75 84 VAL A O 1
ATOM 666 N N . ASN A 1 85 ? 17.142 1.945 -13.724 1.00 98.81 85 ASN A N 1
ATOM 667 C CA . ASN A 1 85 ? 18.434 1.671 -14.338 1.00 98.81 85 ASN A CA 1
ATOM 668 C C . ASN A 1 85 ? 18.327 0.755 -15.567 1.00 98.81 85 ASN A C 1
ATOM 670 O O . ASN A 1 85 ? 18.994 1.012 -16.562 1.00 98.81 85 ASN A O 1
ATOM 674 N N . PHE A 1 86 ? 17.477 -0.277 -15.546 1.00 98.75 86 PHE A N 1
ATOM 675 C CA . PHE A 1 86 ? 17.272 -1.135 -16.719 1.00 98.75 86 PHE A CA 1
ATOM 676 C C . PHE A 1 86 ? 16.592 -0.404 -17.878 1.00 98.75 86 PHE A C 1
ATOM 678 O O . PHE A 1 86 ? 16.947 -0.638 -19.036 1.00 98.75 86 PHE A O 1
ATOM 685 N N . ARG A 1 87 ? 15.642 0.485 -17.570 1.00 98.62 87 ARG A N 1
ATOM 686 C CA . ARG A 1 87 ? 15.021 1.365 -18.562 1.00 98.62 87 ARG A CA 1
ATOM 687 C C . ARG A 1 87 ? 16.067 2.261 -19.224 1.00 98.62 87 ARG A C 1
ATOM 689 O O . ARG A 1 87 ? 16.145 2.287 -20.444 1.00 98.62 87 ARG A O 1
ATOM 696 N N . GLU A 1 88 ? 16.901 2.934 -18.437 1.00 98.50 88 GLU A N 1
ATOM 697 C CA . GLU A 1 88 ? 17.895 3.893 -18.941 1.00 98.50 88 GLU A CA 1
ATOM 698 C C . GLU A 1 88 ? 19.099 3.227 -19.626 1.00 98.50 88 GLU A C 1
ATOM 700 O O . GLU A 1 88 ? 19.585 3.718 -20.640 1.00 98.50 88 GLU A O 1
ATOM 705 N N . ALA A 1 89 ? 19.595 2.107 -19.095 1.00 98.38 89 ALA A N 1
ATOM 706 C CA . ALA A 1 89 ? 20.815 1.468 -19.590 1.00 98.38 89 ALA A CA 1
ATOM 707 C C . ALA A 1 89 ? 20.578 0.543 -20.791 1.00 98.38 89 ALA A C 1
ATOM 709 O O . ALA A 1 89 ? 21.477 0.359 -21.613 1.00 98.38 89 ALA A O 1
ATOM 710 N N . TYR A 1 90 ? 19.397 -0.077 -20.879 1.00 98.12 90 TYR A N 1
ATOM 711 C CA . TYR A 1 90 ? 19.097 -1.091 -21.897 1.00 98.12 90 TYR A CA 1
ATOM 712 C C . TYR A 1 90 ? 17.912 -0.728 -22.792 1.00 98.12 90 TYR A C 1
ATOM 714 O O . TYR A 1 90 ? 17.547 -1.538 -23.641 1.00 98.12 90 TYR A O 1
ATOM 722 N N . ASN A 1 91 ? 17.311 0.454 -22.614 1.00 97.94 91 ASN A N 1
ATOM 723 C CA . ASN A 1 91 ? 16.091 0.874 -23.311 1.00 97.94 91 ASN A CA 1
ATOM 724 C C . ASN A 1 91 ? 14.942 -0.143 -23.165 1.00 97.94 91 ASN A C 1
ATOM 726 O O . ASN A 1 91 ? 14.121 -0.306 -24.066 1.00 97.94 91 ASN A O 1
ATOM 730 N N . LEU A 1 92 ? 14.891 -0.864 -22.038 1.00 98.50 92 LEU A N 1
ATOM 731 C CA . LEU A 1 92 ? 13.768 -1.743 -21.725 1.00 98.50 92 LEU A CA 1
ATOM 732 C C . LEU A 1 92 ? 12.541 -0.883 -21.409 1.00 98.50 92 LEU A C 1
ATOM 734 O O . LEU A 1 92 ? 12.619 0.019 -20.573 1.00 98.50 92 LEU A O 1
ATOM 738 N N . PHE A 1 93 ? 11.383 -1.210 -21.988 1.00 98.62 93 PHE A N 1
ATOM 739 C CA . PHE A 1 93 ? 10.121 -0.619 -21.547 1.00 98.62 93 PHE A CA 1
ATOM 740 C C . PHE A 1 93 ? 9.806 -1.130 -20.135 1.00 98.62 93 PHE A C 1
ATOM 742 O O . PHE A 1 93 ? 9.232 -2.207 -19.967 1.00 98.62 93 PHE A O 1
ATOM 749 N N . ALA A 1 94 ? 10.209 -0.382 -19.111 1.00 98.69 94 ALA A N 1
ATOM 750 C CA . ALA A 1 94 ? 10.000 -0.739 -17.716 1.00 98.69 94 ALA A CA 1
ATOM 751 C C . ALA A 1 94 ? 9.479 0.460 -16.923 1.00 98.69 94 ALA A C 1
ATOM 753 O O . ALA A 1 94 ? 10.050 1.541 -17.005 1.00 98.69 94 ALA A O 1
ATOM 754 N N . VAL A 1 95 ? 8.407 0.282 -16.153 1.00 97.56 95 VAL A N 1
ATOM 755 C CA . VAL A 1 95 ? 7.716 1.372 -15.442 1.00 97.56 95 VAL A CA 1
ATOM 756 C C . VAL A 1 95 ? 7.510 1.044 -13.967 1.00 97.56 95 VAL A C 1
ATOM 758 O O . VAL A 1 95 ? 7.243 -0.105 -13.606 1.00 97.56 95 VAL A O 1
ATOM 761 N N . ASN A 1 96 ? 7.592 2.054 -13.105 1.00 98.44 96 ASN A N 1
ATOM 762 C CA . ASN A 1 96 ? 7.213 1.973 -11.702 1.00 98.44 96 ASN A CA 1
ATOM 763 C C . ASN A 1 96 ? 5.836 2.602 -11.479 1.00 98.44 96 ASN A C 1
ATOM 765 O O . ASN A 1 96 ? 5.658 3.814 -11.600 1.00 98.44 96 ASN A O 1
ATOM 769 N N . GLY A 1 97 ? 4.882 1.795 -11.019 1.00 97.00 97 GLY A N 1
ATOM 770 C CA . GLY A 1 97 ? 3.666 2.324 -10.410 1.00 97.00 97 GLY A CA 1
ATOM 771 C C . GLY A 1 97 ? 3.897 2.609 -8.929 1.00 97.00 97 GLY A C 1
ATOM 772 O O . GLY A 1 97 ? 3.999 1.682 -8.121 1.00 97.00 97 GLY A O 1
ATOM 773 N N . ILE A 1 98 ? 3.957 3.881 -8.541 1.00 96.25 98 ILE A N 1
ATOM 774 C CA . ILE A 1 98 ? 4.080 4.316 -7.145 1.00 96.25 98 ILE A CA 1
ATOM 775 C C . ILE A 1 98 ? 2.674 4.396 -6.535 1.00 96.25 98 ILE A C 1
ATOM 777 O O . ILE A 1 98 ? 2.057 5.455 -6.417 1.00 96.25 98 ILE A O 1
ATOM 781 N N . LEU A 1 99 ? 2.130 3.231 -6.181 1.00 93.81 99 LEU A N 1
ATOM 782 C CA . LEU A 1 99 ? 0.744 3.117 -5.730 1.00 93.81 99 LEU A CA 1
ATOM 783 C C . LEU A 1 99 ? 0.598 3.438 -4.239 1.00 93.81 99 LEU A C 1
ATOM 785 O O . LEU A 1 99 ? 1.280 2.863 -3.385 1.00 93.81 99 LEU A O 1
ATOM 789 N N . PHE A 1 100 ? -0.360 4.308 -3.927 1.00 92.69 100 PHE A N 1
ATOM 790 C CA . PHE A 1 100 ? -0.861 4.527 -2.571 1.00 92.69 100 PHE A CA 1
ATOM 791 C C . PHE A 1 100 ? -1.751 3.366 -2.116 1.00 92.69 100 PHE A C 1
ATOM 793 O O . PHE A 1 100 ? -1.961 2.393 -2.852 1.00 92.69 100 PHE A O 1
ATOM 800 N N . ASN A 1 101 ? -2.220 3.405 -0.866 1.00 90.88 101 ASN A N 1
ATOM 801 C CA . ASN A 1 101 ? -2.975 2.293 -0.308 1.00 90.88 101 ASN A CA 1
ATOM 802 C C . ASN A 1 101 ? -4.248 2.064 -1.130 1.00 90.88 101 ASN A C 1
ATOM 804 O O . ASN A 1 101 ? -4.976 2.990 -1.463 1.00 90.88 101 ASN A O 1
ATOM 808 N N . HIS A 1 102 ? -4.517 0.807 -1.461 1.00 90.75 102 HIS A N 1
ATOM 809 C CA . HIS A 1 102 ? -5.698 0.413 -2.212 1.00 90.75 102 HIS A CA 1
ATOM 810 C C . HIS A 1 102 ? -6.255 -0.883 -1.646 1.00 90.75 102 HIS A C 1
ATOM 812 O O . HIS A 1 102 ? -5.532 -1.826 -1.314 1.00 9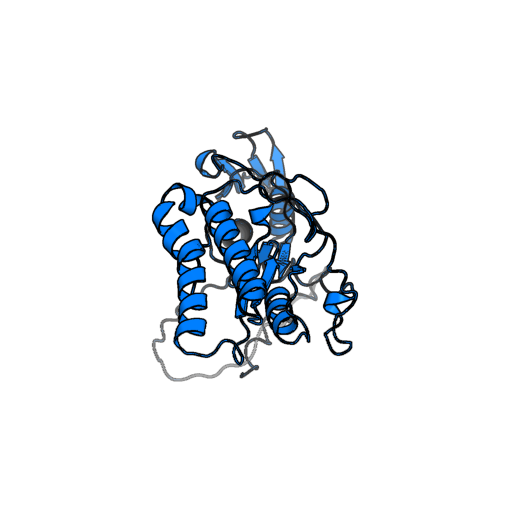0.75 102 HIS A O 1
ATOM 818 N N . GLU A 1 103 ? -7.570 -0.912 -1.503 1.00 90.12 103 GLU A N 1
ATOM 819 C CA . GLU A 1 103 ? -8.266 -1.871 -0.662 1.00 90.12 103 GLU A CA 1
ATOM 820 C C . GLU A 1 103 ? -9.355 -2.596 -1.464 1.00 90.12 103 GLU A C 1
ATOM 822 O O . GLU A 1 103 ? -9.765 -2.168 -2.544 1.00 90.12 103 GLU A O 1
ATOM 827 N N . SER A 1 104 ? -9.799 -3.754 -0.975 1.00 88.38 104 SER A N 1
ATOM 828 C CA . SER A 1 104 ? -10.908 -4.505 -1.577 1.00 88.38 104 SER A CA 1
ATOM 829 C C . SER A 1 104 ? -11.443 -5.573 -0.614 1.00 88.38 104 SER A C 1
ATOM 831 O O . SER A 1 104 ? -10.756 -5.943 0.346 1.00 88.38 104 SER A O 1
ATOM 833 N N . PRO A 1 105 ? -12.595 -6.202 -0.915 1.00 88.75 105 PRO A N 1
ATOM 834 C CA . PRO A 1 105 ? -13.046 -7.410 -0.220 1.00 88.75 105 PRO A CA 1
ATOM 835 C C . PRO A 1 105 ? -12.097 -8.615 -0.350 1.00 88.75 105 PRO A C 1
ATOM 837 O O . PRO A 1 105 ? -12.350 -9.664 0.242 1.00 88.75 105 PRO A O 1
ATOM 840 N N . ARG A 1 106 ? -11.005 -8.512 -1.117 1.00 87.94 106 ARG A N 1
ATOM 841 C CA . ARG A 1 106 ? -9.956 -9.538 -1.227 1.00 87.94 106 ARG A CA 1
ATOM 842 C C . ARG A 1 106 ? -8.685 -9.182 -0.450 1.00 87.94 106 ARG A C 1
ATOM 844 O O . ARG A 1 106 ? -7.777 -10.000 -0.390 1.00 87.94 106 ARG A O 1
ATOM 851 N N . ARG A 1 107 ? -8.623 -8.006 0.189 1.00 90.94 107 ARG A N 1
ATOM 852 C CA . ARG A 1 107 ? -7.469 -7.578 0.991 1.00 90.94 107 ARG A CA 1
ATOM 853 C C . ARG A 1 107 ? -7.138 -8.594 2.086 1.00 90.94 107 ARG A C 1
ATOM 855 O O . ARG A 1 107 ? -8.053 -9.093 2.742 1.00 90.94 107 ARG A O 1
ATOM 862 N N . GLY A 1 108 ? -5.853 -8.866 2.311 1.00 86.88 108 GLY A N 1
ATOM 863 C CA . GLY A 1 108 ? -5.399 -9.754 3.384 1.00 86.88 108 GLY A CA 1
ATOM 864 C C . GLY A 1 108 ? -5.905 -9.307 4.761 1.00 86.88 108 GLY A C 1
ATOM 865 O O . GLY A 1 108 ? -5.962 -8.114 5.053 1.00 86.88 108 GLY A O 1
ATOM 866 N N . ALA A 1 109 ? -6.277 -10.260 5.617 1.00 86.81 109 ALA A N 1
ATOM 867 C CA . ALA A 1 109 ? -6.925 -9.973 6.902 1.00 86.81 109 ALA A CA 1
ATOM 868 C C . ALA A 1 109 ? -6.035 -9.222 7.911 1.00 86.81 109 ALA A C 1
ATOM 870 O O . ALA A 1 109 ? -6.565 -8.6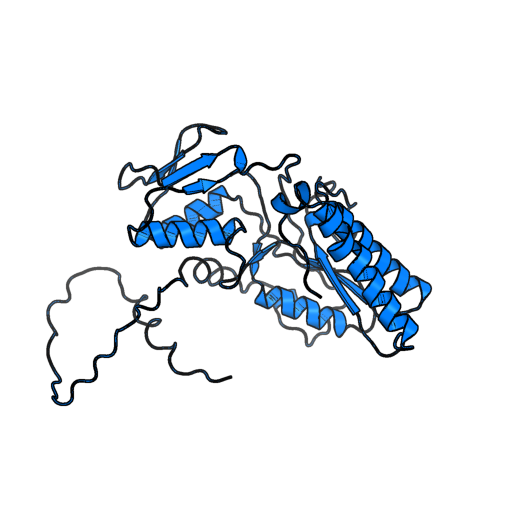38 8.853 1.00 86.81 109 ALA A O 1
ATOM 871 N N . ASN A 1 110 ? -4.716 -9.218 7.700 1.00 85.19 110 ASN A N 1
ATOM 872 C CA . ASN A 1 110 ? -3.756 -8.554 8.581 1.00 85.19 110 ASN A CA 1
ATOM 873 C C . ASN A 1 110 ? -3.631 -7.042 8.308 1.00 85.19 110 ASN A C 1
ATOM 875 O O . ASN A 1 110 ? -3.143 -6.307 9.162 1.00 85.19 110 ASN A O 1
ATOM 879 N N . PHE A 1 111 ? -4.110 -6.549 7.157 1.00 90.31 111 PHE A N 1
ATOM 880 C CA . PHE A 1 111 ? -4.144 -5.111 6.873 1.00 90.31 111 PHE A CA 1
ATOM 881 C C . PHE A 1 111 ? -5.256 -4.416 7.667 1.00 90.31 111 PHE A C 1
ATOM 883 O O . PHE A 1 111 ? -6.344 -4.966 7.841 1.00 90.31 111 PHE A O 1
ATOM 890 N N . VAL A 1 112 ? -4.992 -3.187 8.123 1.00 94.12 112 VAL A N 1
ATOM 891 C CA . VAL A 1 112 ? -5.837 -2.463 9.091 1.00 94.12 112 VAL A CA 1
ATOM 892 C C . VAL A 1 112 ? -7.300 -2.330 8.653 1.00 94.12 112 VAL A C 1
ATOM 894 O O . VAL A 1 112 ? -8.200 -2.660 9.419 1.00 94.12 112 VAL A O 1
ATOM 897 N N . THR A 1 113 ? -7.551 -1.963 7.399 1.00 92.44 113 THR A N 1
ATOM 898 C CA . THR A 1 113 ? -8.893 -1.812 6.808 1.00 92.44 113 THR A CA 1
ATOM 899 C C . THR A 1 113 ? -9.682 -3.123 6.845 1.00 92.44 113 THR A C 1
ATOM 901 O O . THR A 1 113 ? -10.864 -3.163 7.208 1.00 92.44 113 THR A O 1
ATOM 904 N N . ARG A 1 114 ? -9.016 -4.243 6.530 1.00 93.38 114 ARG A N 1
ATOM 905 C CA . ARG A 1 114 ? -9.635 -5.568 6.543 1.00 93.38 114 ARG A CA 1
ATOM 906 C C . ARG A 1 114 ? -9.806 -6.119 7.950 1.00 93.38 114 ARG A C 1
ATOM 908 O O . ARG A 1 114 ? -10.816 -6.766 8.227 1.00 93.38 114 ARG A O 1
ATOM 915 N N . LYS A 1 115 ? -8.858 -5.845 8.843 1.00 95.56 115 LYS A N 1
ATOM 916 C CA . LYS A 1 115 ? -8.977 -6.149 10.270 1.00 95.56 115 LYS A CA 1
ATOM 917 C C . LYS A 1 115 ? -10.194 -5.441 10.869 1.00 95.56 115 LYS A C 1
ATOM 919 O O . LYS A 1 115 ? -10.991 -6.103 11.530 1.00 95.56 115 LYS A O 1
ATOM 924 N N . ILE A 1 116 ? -10.375 -4.147 10.587 1.00 96.56 116 ILE A N 1
ATOM 925 C CA . ILE A 1 116 ? -11.514 -3.349 11.068 1.00 96.56 116 ILE A CA 1
ATOM 926 C C . ILE A 1 116 ? -12.829 -3.905 10.523 1.00 96.56 116 ILE A C 1
ATOM 928 O O . ILE A 1 116 ? -13.655 -4.358 11.308 1.00 96.56 116 ILE A O 1
ATOM 932 N N . SER A 1 117 ? -13.004 -3.957 9.198 1.00 94.75 117 SER A N 1
ATOM 933 C CA . SER A 1 117 ? -14.263 -4.420 8.579 1.00 94.75 117 SER A CA 1
ATOM 934 C C . SER A 1 117 ? -14.678 -5.817 9.054 1.00 94.75 117 SER A C 1
ATOM 936 O O . SER A 1 117 ? -15.831 -6.039 9.421 1.00 94.75 117 SER A O 1
ATOM 938 N N . ARG A 1 118 ? -13.734 -6.765 9.147 1.00 93.25 118 ARG A N 1
ATOM 939 C CA . ARG A 1 118 ? -14.016 -8.114 9.669 1.00 93.25 118 ARG A CA 1
ATOM 940 C C . ARG A 1 118 ? -14.386 -8.111 11.149 1.00 93.25 118 ARG A C 1
ATOM 942 O O . ARG A 1 118 ? -15.241 -8.899 11.546 1.00 93.25 118 ARG A O 1
ATOM 949 N N . SER A 1 119 ? -13.737 -7.281 11.963 1.00 96.69 119 SER A N 1
ATOM 950 C CA . SER A 1 119 ? -14.019 -7.205 13.401 1.00 96.69 119 SER A CA 1
ATOM 951 C C . SER A 1 119 ? -15.382 -6.571 13.659 1.00 96.69 119 SER A C 1
ATOM 953 O O . SER A 1 119 ? -16.164 -7.120 14.427 1.00 96.69 119 SER A O 1
ATOM 955 N N . VAL A 1 120 ? -15.713 -5.494 12.943 1.00 96.44 120 VAL A N 1
ATOM 956 C CA . VAL A 1 120 ? -17.028 -4.839 12.995 1.00 96.44 120 VAL A CA 1
ATOM 957 C C . VAL A 1 120 ? -18.138 -5.802 12.568 1.00 96.44 120 VAL A C 1
ATOM 959 O O . VAL A 1 120 ? -19.131 -5.938 13.279 1.00 96.44 120 VAL A O 1
ATOM 962 N N . ALA A 1 121 ? -17.948 -6.553 11.477 1.00 94.19 121 ALA A N 1
ATOM 963 C CA . ALA A 1 121 ? -18.908 -7.575 11.056 1.00 94.19 121 ALA A CA 1
ATOM 964 C C . ALA A 1 121 ? -19.107 -8.667 12.125 1.00 94.19 121 ALA A C 1
ATOM 966 O O . ALA A 1 121 ? -20.236 -9.063 12.407 1.00 94.19 121 ALA A O 1
ATOM 967 N N . LYS A 1 122 ? -18.029 -9.134 12.770 1.00 95.88 122 LYS A N 1
ATOM 968 C CA . LYS A 1 122 ? -18.129 -10.100 13.877 1.00 95.88 122 LYS A CA 1
ATOM 969 C C . LYS A 1 122 ? -18.843 -9.521 15.099 1.00 95.88 122 LYS A C 1
ATOM 971 O O . LYS A 1 122 ? -19.621 -10.241 15.714 1.00 95.88 122 LYS A O 1
ATOM 976 N N . ILE A 1 123 ? -18.615 -8.248 15.427 1.00 95.44 123 ILE A N 1
ATOM 977 C CA . ILE A 1 123 ? -19.318 -7.552 16.514 1.00 95.44 123 ILE A CA 1
ATOM 978 C C . ILE A 1 123 ? -20.814 -7.458 16.215 1.00 95.44 123 ILE A C 1
ATOM 980 O O . ILE A 1 123 ? -21.629 -7.765 17.080 1.00 95.44 123 ILE A O 1
ATOM 984 N N . TYR A 1 124 ? -21.185 -7.108 14.982 1.00 95.50 124 TYR A N 1
ATOM 985 C CA . TYR A 1 124 ? -22.586 -7.074 14.560 1.00 95.50 124 TYR A CA 1
ATOM 986 C C . TYR A 1 124 ? -23.277 -8.437 14.704 1.00 95.50 124 TYR A C 1
ATOM 988 O O . TYR A 1 124 ? -24.419 -8.511 15.148 1.00 95.50 124 TYR A O 1
ATOM 996 N N . LEU A 1 125 ? -22.564 -9.522 14.391 1.00 94.75 125 LEU A N 1
ATOM 997 C CA . LEU A 1 125 ? -23.059 -10.896 14.518 1.00 94.75 125 LEU A CA 1
ATOM 998 C C . LEU A 1 125 ? -22.959 -11.475 15.943 1.00 94.75 125 LEU A C 1
ATOM 1000 O O . LEU A 1 125 ? -23.266 -12.652 16.128 1.00 94.75 125 LEU A O 1
ATOM 1004 N N . GLY A 1 126 ? -22.488 -10.708 16.933 1.00 94.88 126 GLY A N 1
ATOM 1005 C CA . GLY A 1 126 ? -22.298 -11.186 18.310 1.00 94.88 126 GLY A CA 1
ATOM 1006 C C . GLY A 1 126 ? -21.183 -12.229 18.476 1.00 94.88 126 GLY A C 1
ATOM 1007 O O . GLY A 1 126 ? -21.176 -12.976 19.446 1.00 94.88 126 GLY A O 1
ATOM 1008 N N . GLN A 1 127 ? -20.248 -12.310 17.528 1.00 97.31 127 GLN A N 1
ATOM 1009 C CA . GLN A 1 127 ? -19.142 -13.282 17.510 1.00 97.31 127 GLN A CA 1
ATOM 1010 C C . GLN A 1 127 ? -17.840 -12.731 18.102 1.00 97.31 127 GLN A C 1
ATOM 1012 O O . GLN A 1 127 ? -16.855 -13.456 18.236 1.00 97.31 127 GLN A O 1
ATOM 1017 N N . LEU A 1 128 ? -17.796 -11.428 18.362 1.00 96.94 128 LEU A N 1
ATOM 1018 C CA . LEU A 1 128 ? -16.652 -10.729 18.923 1.00 96.94 128 LEU A CA 1
ATOM 1019 C C . LEU A 1 128 ? -17.175 -9.553 19.738 1.00 96.94 128 LEU A C 1
ATOM 1021 O O . LEU A 1 128 ? -18.064 -8.846 19.280 1.00 96.94 128 LEU A O 1
ATOM 1025 N N . GLU A 1 129 ? -16.624 -9.325 20.923 1.00 96.75 129 GLU A N 1
ATOM 1026 C CA . GLU A 1 129 ? -17.044 -8.194 21.755 1.00 96.75 129 GLU A CA 1
ATOM 1027 C C . GLU A 1 129 ? -16.178 -6.957 21.525 1.00 96.75 129 GLU A C 1
ATOM 1029 O O . GLU A 1 129 ? -16.690 -5.843 21.473 1.00 96.75 129 GLU A O 1
ATOM 1034 N N . CYS A 1 130 ? -14.868 -7.145 21.365 1.00 97.56 130 CYS A N 1
ATOM 1035 C CA . CYS A 1 130 ? -13.893 -6.068 21.249 1.00 97.56 130 CYS A CA 1
ATOM 1036 C C . CYS A 1 130 ? -12.696 -6.521 20.403 1.00 97.56 130 CYS A C 1
ATOM 1038 O O . CYS A 1 130 ? -12.375 -7.709 20.350 1.00 97.56 130 CYS A O 1
ATOM 1040 N N . PHE A 1 131 ? -12.006 -5.577 19.765 1.00 98.12 131 PHE A N 1
ATOM 1041 C CA . PHE A 1 131 ? -10.719 -5.811 19.109 1.00 98.12 131 PHE A CA 1
ATOM 1042 C C . PHE A 1 131 ? -9.740 -4.672 19.398 1.00 98.12 131 PHE A C 1
ATOM 1044 O O . PHE A 1 131 ? -10.154 -3.575 19.768 1.00 98.12 131 PHE A O 1
ATOM 1051 N N . SER A 1 132 ? -8.444 -4.935 19.214 1.00 97.62 132 SER A N 1
ATOM 1052 C CA . SER A 1 132 ? -7.396 -3.939 19.464 1.00 97.62 132 SER A CA 1
ATOM 1053 C C . SER A 1 132 ? -6.701 -3.487 18.182 1.00 97.62 132 SER A C 1
ATOM 1055 O O . SER A 1 132 ? -6.478 -4.298 17.275 1.00 97.62 132 SER A O 1
ATOM 1057 N N . LEU A 1 133 ? -6.328 -2.213 18.116 1.00 96.75 133 LEU A N 1
ATOM 1058 C CA . LEU A 1 133 ? -5.572 -1.573 17.035 1.00 96.75 133 LEU A CA 1
ATOM 1059 C C . LEU A 1 133 ? -4.277 -0.945 17.576 1.00 96.75 133 LEU A C 1
ATOM 1061 O O . LEU A 1 133 ? -4.050 -0.947 18.779 1.00 96.75 133 LEU A O 1
ATOM 1065 N N . GLY A 1 134 ? -3.411 -0.482 16.672 1.00 94.31 134 GLY A N 1
ATOM 1066 C CA . GLY A 1 134 ? -2.239 0.329 17.020 1.00 94.31 134 GLY A CA 1
ATOM 1067 C C . GLY A 1 134 ? -2.578 1.815 16.922 1.00 94.31 134 GLY A C 1
ATOM 1068 O O . GLY A 1 134 ? -3.645 2.230 17.363 1.00 94.31 134 GLY A O 1
ATOM 1069 N N . ASN A 1 135 ? -1.714 2.583 16.260 1.00 93.12 135 ASN A N 1
ATOM 1070 C CA . ASN A 1 135 ? -1.897 4.017 16.049 1.00 93.12 135 ASN A CA 1
ATOM 1071 C C . ASN A 1 135 ? -3.197 4.352 15.279 1.00 93.12 135 ASN A C 1
ATOM 1073 O O . ASN A 1 135 ? -3.315 4.066 14.083 1.00 93.12 135 ASN A O 1
ATOM 1077 N N . LEU A 1 136 ? -4.158 4.977 15.968 1.00 95.19 136 LEU A N 1
ATOM 1078 C CA . LEU A 1 136 ? -5.448 5.411 15.414 1.00 95.19 136 LEU A CA 1
ATOM 1079 C C . LEU A 1 136 ? -5.350 6.706 14.596 1.00 95.19 136 LEU A C 1
ATOM 1081 O O . LEU A 1 136 ? -6.165 6.930 13.698 1.00 95.19 136 LEU A O 1
ATOM 1085 N N . ASP A 1 137 ? -4.334 7.522 14.856 1.00 93.88 137 ASP A N 1
ATOM 1086 C CA . ASP A 1 137 ? -4.150 8.825 14.215 1.00 93.88 137 ASP A CA 1
ATOM 1087 C C . ASP A 1 137 ? -3.306 8.733 12.937 1.00 93.88 137 ASP A C 1
ATOM 1089 O O . ASP A 1 137 ? -3.120 9.720 12.226 1.00 93.88 137 ASP A O 1
ATOM 1093 N N . ALA A 1 138 ? -2.827 7.531 12.599 1.00 90.06 138 ALA A N 1
ATOM 1094 C CA . ALA A 1 138 ? -2.166 7.269 11.331 1.00 90.06 138 ALA A CA 1
ATOM 1095 C C . ALA A 1 138 ? -3.111 7.583 10.159 1.00 90.06 138 ALA A C 1
ATOM 1097 O O . ALA A 1 138 ? -4.215 7.042 10.064 1.00 90.06 138 ALA A O 1
ATOM 1098 N N . LYS A 1 139 ? -2.643 8.429 9.241 1.00 89.88 139 LYS A N 1
ATOM 1099 C CA . LYS A 1 139 ? -3.397 8.945 8.096 1.00 89.88 139 LYS A CA 1
ATOM 1100 C C . LYS A 1 139 ? -2.946 8.328 6.781 1.00 89.88 139 LYS A C 1
ATOM 1102 O O . LYS A 1 139 ? -1.742 8.229 6.521 1.00 89.88 139 LYS A O 1
ATOM 1107 N N . ARG A 1 140 ? -3.893 7.904 5.945 1.00 88.19 140 ARG A N 1
ATOM 1108 C CA . ARG A 1 140 ? -3.630 7.237 4.664 1.00 88.19 140 ARG A CA 1
ATOM 1109 C C . ARG A 1 140 ? -4.605 7.695 3.585 1.00 88.19 140 ARG A C 1
ATOM 1111 O O . ARG A 1 140 ? -5.767 7.969 3.865 1.00 88.19 140 ARG A O 1
ATOM 1118 N N . ASP A 1 141 ? -4.114 7.689 2.355 1.00 88.00 141 ASP A N 1
ATOM 1119 C CA . ASP A 1 141 ? -4.915 7.751 1.135 1.00 88.00 141 ASP A CA 1
ATOM 1120 C C . ASP A 1 141 ? -5.304 6.329 0.709 1.00 88.00 141 ASP A C 1
ATOM 1122 O O . ASP A 1 141 ? -4.421 5.515 0.422 1.00 88.00 141 ASP A O 1
ATOM 1126 N N . TRP A 1 142 ? -6.607 6.018 0.742 1.00 89.69 142 TRP A N 1
ATOM 1127 C CA . TRP A 1 142 ? -7.158 4.692 0.444 1.00 89.69 142 TRP A CA 1
ATOM 1128 C C . TRP A 1 142 ? -8.038 4.703 -0.809 1.00 89.69 142 TRP A C 1
ATOM 1130 O O . TRP A 1 142 ? -9.182 5.147 -0.773 1.00 89.69 142 TRP A O 1
ATOM 1140 N N . GLY A 1 143 ? -7.543 4.102 -1.889 1.00 85.50 143 GLY A N 1
ATOM 1141 C CA . GLY A 1 143 ? -8.316 3.804 -3.094 1.00 85.50 143 GLY A CA 1
ATOM 1142 C C . GLY A 1 143 ? -8.884 2.383 -3.138 1.00 85.50 143 GLY A C 1
ATOM 1143 O O . GLY A 1 143 ? -8.753 1.589 -2.201 1.00 85.50 143 GLY A O 1
ATOM 1144 N N . HIS A 1 144 ? -9.495 2.018 -4.266 1.00 88.50 144 HIS A N 1
ATOM 1145 C CA . HIS A 1 144 ? -10.005 0.667 -4.504 1.00 88.50 144 HIS A CA 1
ATOM 1146 C C . HIS A 1 144 ? -9.107 -0.096 -5.487 1.00 88.50 144 HIS A C 1
ATOM 1148 O O . HIS A 1 144 ? -8.752 0.404 -6.551 1.00 88.50 144 HIS A O 1
ATOM 1154 N N . ALA A 1 145 ? -8.770 -1.347 -5.159 1.00 87.12 145 ALA A N 1
ATOM 1155 C CA . ALA A 1 145 ? -7.771 -2.124 -5.900 1.00 87.12 145 ALA A CA 1
ATOM 1156 C C . ALA A 1 145 ? -8.108 -2.345 -7.387 1.00 87.12 145 ALA A C 1
ATOM 1158 O O . ALA A 1 145 ? -7.194 -2.450 -8.196 1.00 87.12 145 ALA A O 1
ATOM 1159 N N . LYS A 1 146 ? -9.399 -2.408 -7.752 1.00 86.06 146 LYS A N 1
ATOM 1160 C CA . LYS A 1 146 ? -9.820 -2.553 -9.162 1.00 86.06 146 LYS A CA 1
ATOM 1161 C C . LYS A 1 146 ? -9.352 -1.389 -10.037 1.00 86.06 146 LYS A C 1
ATOM 1163 O O . LYS A 1 146 ? -8.904 -1.625 -11.148 1.00 86.06 146 LYS A O 1
ATOM 1168 N N . ASP A 1 147 ? -9.407 -0.176 -9.508 1.00 82.81 147 ASP A N 1
ATOM 1169 C CA . ASP A 1 147 ? -9.070 1.022 -10.278 1.00 82.81 147 ASP A CA 1
ATOM 1170 C C . ASP A 1 147 ? -7.542 1.148 -10.396 1.00 82.81 147 ASP A C 1
ATOM 1172 O O . ASP A 1 147 ? -6.993 1.583 -11.402 1.00 82.81 147 ASP A O 1
ATOM 1176 N N . TYR A 1 148 ? -6.828 0.671 -9.375 1.00 90.38 148 TYR A N 1
ATOM 1177 C CA . TYR A 1 148 ? -5.371 0.692 -9.349 1.00 90.38 148 TYR A CA 1
ATOM 1178 C C . TYR A 1 148 ? -4.775 -0.314 -10.338 1.00 90.38 148 TYR A C 1
ATOM 1180 O O . TYR A 1 148 ? -3.789 0.019 -10.984 1.00 90.38 148 TYR A O 1
ATOM 1188 N N . VAL A 1 149 ? -5.354 -1.514 -10.496 1.00 90.62 149 VAL A N 1
ATOM 1189 C CA . VAL A 1 149 ? -4.858 -2.495 -11.488 1.00 90.62 149 VAL A CA 1
ATOM 1190 C C . VAL A 1 149 ? -5.110 -2.0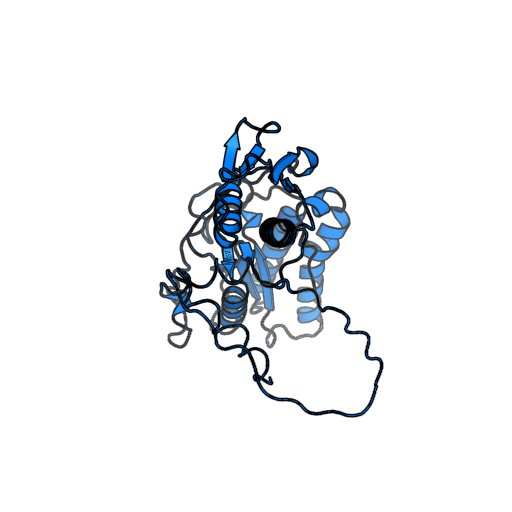57 -12.929 1.00 90.62 149 VAL A C 1
ATOM 1192 O O . VAL A 1 149 ? -4.310 -2.373 -13.804 1.00 90.62 149 VAL A O 1
ATOM 1195 N N . GLU A 1 150 ? -6.174 -1.292 -13.172 1.00 86.88 150 GLU A N 1
ATOM 1196 C CA . GLU A 1 150 ? -6.410 -0.658 -14.468 1.00 86.88 150 GLU A CA 1
ATOM 1197 C C . GLU A 1 150 ? -5.317 0.371 -14.784 1.00 86.88 150 GLU A C 1
ATOM 1199 O O . GLU A 1 150 ? -4.761 0.352 -15.880 1.00 86.88 150 GLU A O 1
ATOM 1204 N N . ALA A 1 151 ? -4.914 1.187 -13.802 1.00 86.88 151 ALA A N 1
ATOM 1205 C CA . ALA A 1 151 ? -3.777 2.090 -13.961 1.00 86.88 151 ALA A CA 1
ATOM 1206 C C . ALA A 1 151 ? -2.469 1.338 -14.274 1.00 86.88 151 ALA A C 1
ATOM 1208 O O . ALA A 1 151 ? -1.728 1.775 -15.148 1.00 86.88 151 ALA A O 1
ATOM 1209 N N . MET A 1 152 ? -2.202 0.188 -13.631 1.00 93.44 152 MET A N 1
ATOM 1210 C CA . MET A 1 152 ? -1.021 -0.641 -13.952 1.00 93.44 152 MET A CA 1
ATOM 1211 C C . MET A 1 152 ? -1.014 -1.065 -15.424 1.00 93.44 152 MET A C 1
ATOM 1213 O O . MET A 1 152 ? 0.014 -0.985 -16.092 1.00 93.44 152 MET A O 1
ATOM 1217 N N . TRP A 1 153 ? -2.164 -1.525 -15.924 1.00 94.75 153 TRP A N 1
ATOM 1218 C CA . TRP A 1 153 ? -2.304 -1.950 -17.313 1.00 94.75 153 TRP A CA 1
ATOM 1219 C C . TRP A 1 153 ? -2.100 -0.780 -18.279 1.00 94.75 153 TRP A C 1
ATOM 1221 O O . TRP A 1 153 ? -1.360 -0.930 -19.251 1.00 94.75 153 TRP A O 1
ATOM 1231 N N . LEU A 1 154 ? -2.688 0.382 -17.978 1.00 90.12 154 LEU A N 1
ATOM 1232 C CA . LEU A 1 154 ? -2.584 1.590 -18.800 1.00 90.12 154 LEU A CA 1
ATOM 1233 C C . LEU A 1 154 ? -1.149 2.115 -18.903 1.00 90.12 154 LEU A C 1
ATOM 1235 O O . LEU A 1 154 ? -0.731 2.466 -20.000 1.00 90.12 154 LEU A O 1
ATOM 1239 N N . MET A 1 155 ? -0.361 2.078 -17.821 1.00 89.94 155 MET A N 1
ATOM 1240 C CA . MET A 1 155 ? 1.066 2.449 -17.874 1.00 89.94 155 MET A CA 1
ATOM 1241 C C . MET A 1 155 ? 1.854 1.600 -18.878 1.00 89.94 155 MET A C 1
ATOM 1243 O O . MET A 1 155 ? 2.772 2.087 -19.528 1.00 89.94 155 MET A O 1
ATOM 1247 N N . LEU A 1 156 ? 1.487 0.324 -19.024 1.00 95.00 156 LEU A N 1
ATOM 1248 C CA . LEU A 1 156 ? 2.103 -0.573 -19.998 1.00 95.00 156 LEU A CA 1
ATOM 1249 C C . LEU A 1 156 ? 1.598 -0.357 -21.426 1.00 95.00 156 LEU A C 1
ATOM 1251 O O . LEU A 1 156 ? 2.154 -0.975 -22.328 1.00 95.00 156 LEU A O 1
ATOM 1255 N N . GLN A 1 157 ? 0.570 0.466 -21.646 1.00 94.00 157 GLN A N 1
ATOM 1256 C CA . GLN A 1 157 ? 0.071 0.808 -22.982 1.00 94.00 157 GLN A CA 1
ATOM 1257 C C . GLN A 1 157 ? 0.630 2.137 -23.504 1.00 94.00 157 GLN A C 1
ATOM 1259 O O . GLN A 1 157 ? 0.465 2.420 -24.685 1.00 94.00 157 GLN A O 1
ATOM 1264 N N . SER A 1 158 ? 1.290 2.934 -22.658 1.00 84.62 158 SER A N 1
ATOM 1265 C CA . SER A 1 158 ? 1.901 4.207 -23.054 1.00 84.62 158 SER A CA 1
ATOM 1266 C C . SER A 1 158 ? 2.958 4.033 -24.148 1.00 84.62 158 SER A C 1
ATOM 1268 O O . SER A 1 158 ? 3.552 2.958 -24.284 1.00 84.62 158 SER A O 1
ATOM 1270 N N . ASP A 1 159 ? 3.207 5.096 -24.912 1.00 91.69 159 ASP A N 1
ATOM 1271 C CA . ASP A 1 159 ? 4.253 5.105 -25.941 1.00 91.69 159 ASP A CA 1
ATOM 1272 C C . ASP A 1 159 ? 5.647 5.028 -25.306 1.00 91.69 159 ASP A C 1
ATOM 1274 O O . ASP A 1 159 ? 6.457 4.189 -25.696 1.00 91.69 159 ASP A O 1
ATOM 1278 N N . GLU A 1 160 ? 5.873 5.821 -24.253 1.00 93.19 160 GLU A N 1
ATOM 1279 C CA . GLU A 1 160 ? 7.133 5.885 -23.510 1.00 93.19 160 GLU A CA 1
ATOM 1280 C C . GLU A 1 160 ? 6.988 5.338 -22.075 1.00 93.19 160 GLU A C 1
ATOM 1282 O O . GLU A 1 160 ? 5.933 5.498 -21.444 1.00 93.19 160 GLU A O 1
ATOM 1287 N N . PRO A 1 161 ? 8.031 4.684 -21.528 1.00 95.88 161 PRO A N 1
ATOM 1288 C CA . PRO A 1 161 ? 8.001 4.144 -20.177 1.00 95.88 161 PRO A CA 1
ATOM 1289 C C . PRO A 1 161 ? 8.246 5.237 -19.122 1.00 95.88 161 PRO A C 1
ATOM 1291 O O . PRO A 1 161 ? 9.382 5.630 -18.858 1.00 95.88 161 PRO A O 1
ATOM 1294 N N . GLU A 1 162 ? 7.177 5.672 -18.458 1.00 92.12 162 GLU A N 1
ATOM 1295 C CA . GLU A 1 162 ? 7.208 6.673 -17.382 1.00 92.12 162 GLU A CA 1
ATOM 1296 C C . GLU A 1 162 ? 6.756 6.093 -16.027 1.00 92.12 162 GLU A C 1
ATOM 1298 O O . GLU A 1 162 ? 5.979 5.137 -15.957 1.00 92.12 162 GLU A O 1
ATOM 1303 N N . ASP A 1 163 ? 7.246 6.682 -14.934 1.00 94.00 163 ASP A N 1
ATOM 1304 C CA . ASP A 1 163 ? 6.840 6.329 -13.570 1.00 94.00 163 ASP A CA 1
ATOM 1305 C C . ASP A 1 163 ? 5.686 7.226 -13.111 1.00 94.00 163 ASP A C 1
ATOM 1307 O O . ASP A 1 163 ? 5.685 8.426 -13.376 1.00 94.00 163 ASP A O 1
ATOM 1311 N N . PHE A 1 164 ? 4.720 6.663 -12.379 1.00 90.94 164 PHE A N 1
ATOM 1312 C CA . PHE A 1 164 ? 3.502 7.390 -12.006 1.00 90.94 164 PHE A CA 1
ATOM 1313 C C . PHE A 1 164 ? 3.101 7.165 -10.554 1.00 90.94 164 PHE A C 1
ATOM 1315 O O . PHE A 1 164 ? 3.047 6.028 -10.072 1.00 90.94 164 PHE A O 1
ATOM 1322 N N . VAL A 1 165 ? 2.712 8.244 -9.879 1.00 91.00 165 VAL A N 1
ATOM 1323 C CA . VAL A 1 165 ? 2.010 8.184 -8.599 1.00 91.00 165 VAL A CA 1
ATOM 1324 C C . VAL A 1 165 ? 0.521 7.931 -8.827 1.00 91.00 165 VAL A C 1
ATOM 1326 O O . VAL A 1 165 ? -0.157 8.681 -9.526 1.00 91.00 165 VAL A O 1
ATOM 1329 N N . ILE A 1 166 ? -0.010 6.884 -8.186 1.00 91.00 166 ILE A N 1
ATOM 1330 C CA . ILE A 1 166 ? -1.435 6.525 -8.247 1.00 91.00 166 ILE A CA 1
ATOM 1331 C C . ILE A 1 166 ? -2.051 6.613 -6.852 1.00 91.00 166 ILE A C 1
ATOM 1333 O O . ILE A 1 166 ? -1.726 5.821 -5.962 1.00 91.00 166 ILE A O 1
ATOM 1337 N N . ALA A 1 167 ? -2.941 7.589 -6.678 1.00 86.88 167 ALA A N 1
ATOM 1338 C CA . ALA A 1 167 ? -3.554 7.965 -5.407 1.00 86.88 167 ALA A CA 1
ATOM 1339 C C . ALA A 1 167 ? -4.949 8.580 -5.609 1.00 86.88 167 ALA A C 1
ATOM 1341 O O . ALA A 1 167 ? -5.298 8.979 -6.722 1.00 86.88 167 ALA A O 1
ATOM 1342 N N . THR A 1 168 ? -5.747 8.681 -4.544 1.00 83.88 168 THR A N 1
ATOM 1343 C CA . THR A 1 168 ? -7.077 9.314 -4.607 1.00 83.88 168 THR A CA 1
ATOM 1344 C C . THR A 1 168 ? -7.031 10.826 -4.386 1.00 83.88 168 THR A C 1
ATOM 1346 O O . THR A 1 168 ? -7.909 11.543 -4.875 1.00 83.88 168 THR A O 1
ATOM 1349 N N . GLY A 1 169 ? -6.019 11.328 -3.672 1.00 82.69 169 GLY A N 1
ATOM 1350 C CA . GLY A 1 169 ? -5.954 12.712 -3.206 1.00 82.69 169 GLY A CA 1
ATOM 1351 C C . GLY A 1 169 ? -6.657 12.972 -1.880 1.00 82.69 169 GLY A C 1
ATOM 1352 O O . GLY A 1 169 ? -6.602 14.102 -1.397 1.00 82.69 169 GLY A O 1
ATOM 1353 N N . GLU A 1 170 ? -7.308 11.969 -1.292 1.00 81.88 170 GLU A N 1
ATOM 1354 C CA . GLU A 1 170 ? -8.076 12.101 -0.056 1.00 81.88 170 GLU A CA 1
ATOM 1355 C C . GLU A 1 170 ? -7.410 11.303 1.062 1.00 81.88 170 GLU A C 1
ATOM 1357 O O . GLU A 1 170 ? -7.115 10.121 0.913 1.00 81.88 170 GLU A O 1
ATOM 1362 N N . VAL A 1 171 ? -7.169 11.956 2.199 1.00 85.81 171 VAL A N 1
ATOM 1363 C CA . VAL A 1 171 ? -6.453 11.371 3.335 1.00 85.81 171 VAL A CA 1
ATOM 1364 C C . VAL A 1 171 ? -7.402 11.230 4.517 1.00 85.81 171 VAL A C 1
ATOM 1366 O O . VAL A 1 171 ? -8.034 12.200 4.925 1.00 85.81 171 VAL A O 1
ATOM 1369 N N . HIS A 1 172 ? -7.447 10.033 5.099 1.00 89.31 172 HIS A N 1
ATOM 1370 C CA . HIS A 1 172 ? -8.263 9.717 6.270 1.00 89.31 172 HIS A CA 1
ATOM 1371 C C . HIS A 1 172 ? -7.439 9.009 7.343 1.00 89.31 172 HIS A C 1
ATOM 1373 O O . HIS A 1 172 ? -6.501 8.264 7.047 1.00 89.31 172 HIS A O 1
ATOM 1379 N N . SER A 1 173 ? -7.795 9.223 8.603 1.00 95.00 173 SER A N 1
ATOM 1380 C CA . SER A 1 173 ? -7.213 8.514 9.742 1.00 95.00 173 SER A CA 1
ATOM 1381 C C . SER A 1 173 ? -7.764 7.090 9.893 1.00 95.00 173 SER A C 1
ATOM 1383 O O . SER A 1 173 ? -8.866 6.759 9.440 1.00 95.00 173 SER A O 1
ATOM 1385 N N . VAL A 1 174 ? -7.012 6.226 10.582 1.00 95.75 174 VAL A N 1
ATOM 1386 C CA . VAL A 1 174 ? -7.506 4.905 11.015 1.00 95.75 174 VAL A CA 1
ATOM 1387 C C . VAL A 1 174 ? -8.743 5.062 11.905 1.00 95.75 174 VAL A C 1
ATOM 1389 O O . VAL A 1 174 ? -9.690 4.285 11.773 1.00 95.75 174 VAL A O 1
ATOM 1392 N N . ARG A 1 175 ? -8.766 6.089 12.758 1.00 97.62 175 ARG A N 1
ATOM 1393 C CA . ARG A 1 175 ? -9.910 6.482 13.584 1.00 97.62 175 ARG A CA 1
ATOM 1394 C C . ARG A 1 175 ? -11.177 6.720 12.763 1.00 97.62 175 ARG A C 1
ATOM 1396 O O . ARG A 1 175 ? -12.180 6.050 13.003 1.00 97.62 175 ARG A O 1
ATOM 1403 N N . GLU A 1 176 ? -11.115 7.586 11.752 1.00 94.94 176 GLU A N 1
ATOM 1404 C CA . GLU A 1 176 ? -12.249 7.852 10.852 1.00 94.94 176 GLU A CA 1
ATOM 1405 C C . GLU A 1 176 ? -12.733 6.571 10.161 1.00 94.94 176 GLU A C 1
ATOM 1407 O O . GLU A 1 176 ? -13.935 6.346 10.010 1.00 94.94 176 GLU A O 1
ATOM 1412 N N . PHE A 1 177 ? -11.807 5.693 9.758 1.00 96.56 177 PHE A N 1
ATOM 1413 C CA . PHE A 1 177 ? -12.164 4.419 9.135 1.00 96.56 177 PHE A CA 1
ATOM 1414 C C . PHE A 1 177 ? -12.948 3.513 10.098 1.00 96.56 177 PHE A C 1
ATOM 1416 O O . PHE A 1 177 ? -13.918 2.864 9.692 1.00 96.56 177 PHE A O 1
ATOM 1423 N N . VAL A 1 178 ? -12.559 3.469 11.377 1.00 97.56 178 VAL A N 1
ATOM 1424 C CA . VAL A 1 178 ? -13.293 2.750 12.430 1.00 97.56 178 VAL A CA 1
ATOM 1425 C C . VAL A 1 178 ? -14.691 3.338 12.605 1.00 97.56 178 VAL A C 1
ATOM 1427 O O . VAL A 1 178 ? -15.668 2.592 12.530 1.00 97.56 178 VAL A O 1
ATOM 1430 N N . GLU A 1 179 ? -14.798 4.652 12.793 1.00 96.81 179 GLU A N 1
ATOM 1431 C CA . GLU A 1 179 ? -16.072 5.354 12.998 1.00 96.81 179 GLU A CA 1
ATOM 1432 C C . GLU A 1 179 ? -17.050 5.091 11.852 1.00 96.81 179 GLU A C 1
ATOM 1434 O O . GLU A 1 179 ? -18.168 4.617 12.076 1.00 96.81 179 GLU A O 1
ATOM 1439 N N . LYS A 1 180 ? -16.598 5.295 10.607 1.00 94.44 180 LYS A N 1
ATOM 1440 C CA . LYS A 1 180 ? -17.392 5.008 9.407 1.00 94.44 180 LYS A CA 1
ATOM 1441 C C . LYS A 1 180 ? -17.793 3.537 9.337 1.00 94.44 180 LYS A C 1
ATOM 1443 O O . LYS A 1 180 ? -18.928 3.236 8.973 1.00 94.44 180 LYS A O 1
ATOM 1448 N N . SER A 1 181 ? -16.907 2.607 9.699 1.00 93.50 181 SER A N 1
ATOM 1449 C CA . SER A 1 181 ? -17.222 1.172 9.685 1.00 93.50 181 SER A CA 1
ATOM 1450 C C . SER A 1 181 ? -18.326 0.813 10.686 1.00 93.50 181 SER A C 1
ATOM 1452 O O . SER A 1 181 ? -19.243 0.074 10.335 1.00 93.50 181 SER A O 1
ATOM 1454 N N . PHE A 1 182 ? -18.281 1.346 11.911 1.00 97.19 182 PHE A N 1
ATOM 1455 C CA . PHE A 1 182 ? -19.327 1.112 12.915 1.00 97.19 182 PHE A CA 1
ATOM 1456 C C . PHE A 1 182 ? -20.663 1.765 12.545 1.00 97.19 182 PHE A C 1
ATOM 1458 O O . PHE A 1 182 ? -21.718 1.171 12.781 1.00 97.19 182 PHE A O 1
ATOM 1465 N N . LEU A 1 183 ? -20.632 2.925 11.884 1.00 95.06 183 LEU A N 1
ATOM 1466 C CA . LEU A 1 183 ? -21.845 3.593 11.415 1.00 95.06 183 LEU A CA 1
ATOM 1467 C C . LEU A 1 183 ? -22.657 2.708 10.450 1.00 95.06 183 LEU A C 1
ATOM 1469 O O . LEU A 1 183 ? -23.884 2.695 10.517 1.00 95.06 183 LEU A O 1
ATOM 1473 N N . HIS A 1 184 ? -21.993 1.891 9.621 1.00 92.94 184 HIS A N 1
ATOM 1474 C CA . HIS A 1 184 ? -22.658 0.946 8.708 1.00 92.94 184 HIS A CA 1
ATOM 1475 C C . HIS A 1 184 ? -23.451 -0.156 9.421 1.00 92.94 184 HIS A C 1
ATOM 1477 O O . HIS A 1 184 ? -24.343 -0.750 8.818 1.00 92.94 184 HIS A O 1
ATOM 1483 N N . ILE A 1 185 ? -23.141 -0.437 10.689 1.00 93.75 185 ILE A N 1
ATOM 1484 C CA . ILE A 1 185 ? -23.886 -1.391 11.519 1.00 93.75 185 ILE A CA 1
ATOM 1485 C C . ILE A 1 185 ? -24.777 -0.686 12.551 1.00 93.75 185 ILE A C 1
ATOM 1487 O O . ILE A 1 185 ? -25.198 -1.305 13.528 1.00 93.75 185 ILE A O 1
ATOM 1491 N N . GLY A 1 186 ? -25.050 0.608 12.342 1.00 94.38 186 GLY A N 1
ATOM 1492 C CA . GLY A 1 186 ? -25.931 1.411 13.187 1.00 94.38 186 GLY A CA 1
ATOM 1493 C C . GLY A 1 186 ? -25.376 1.672 14.588 1.00 94.38 186 GLY A C 1
ATOM 1494 O O . GLY A 1 186 ? -26.152 1.729 15.538 1.00 94.38 186 GLY A O 1
ATOM 1495 N N . LYS A 1 187 ? -24.048 1.771 14.739 1.00 95.06 187 LYS A N 1
ATOM 1496 C CA . LYS A 1 187 ? -23.386 2.070 16.019 1.00 95.06 187 LYS A CA 1
ATOM 1497 C C . LYS A 1 187 ? -22.528 3.322 15.911 1.00 95.06 187 LYS A C 1
ATOM 1499 O O . LYS A 1 187 ? -21.742 3.453 14.976 1.00 95.06 187 LYS A O 1
ATOM 1504 N N . THR A 1 188 ? -22.614 4.187 16.913 1.00 98.06 188 THR A N 1
ATOM 1505 C CA . THR A 1 188 ? -21.779 5.386 17.025 1.00 98.06 188 THR A CA 1
ATOM 1506 C C . THR A 1 188 ? -20.647 5.127 18.012 1.00 98.06 188 THR A C 1
ATOM 1508 O O . THR A 1 188 ? -2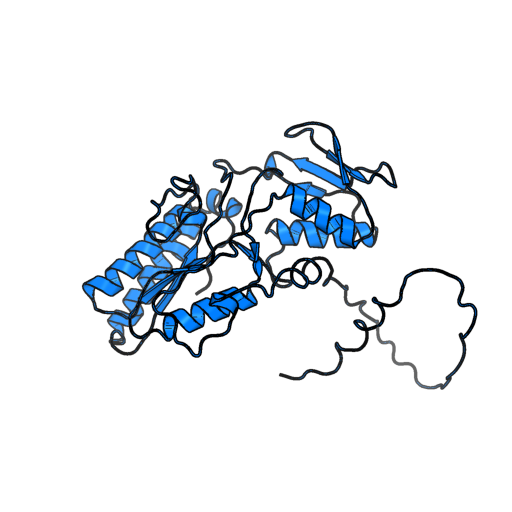0.907 4.763 19.160 1.00 98.06 188 THR A O 1
ATOM 1511 N N . ILE A 1 189 ? -19.395 5.320 17.590 1.00 98.06 189 ILE A N 1
ATOM 1512 C CA . ILE A 1 189 ? -18.230 5.222 18.480 1.00 98.06 189 ILE A CA 1
ATOM 1513 C C . ILE A 1 189 ? -17.903 6.598 19.061 1.00 98.06 189 ILE A C 1
ATOM 1515 O O . ILE A 1 189 ? -17.850 7.587 18.337 1.00 98.06 189 ILE A O 1
ATOM 1519 N N . VAL A 1 190 ? -17.688 6.639 20.373 1.00 98.25 190 VAL A N 1
ATOM 1520 C CA . VAL A 1 190 ? -17.186 7.784 21.133 1.00 98.25 190 VAL A CA 1
ATOM 1521 C C . VAL A 1 190 ? -15.840 7.386 21.725 1.00 98.25 190 VAL A C 1
ATOM 1523 O O . VAL A 1 190 ? -15.709 6.295 22.285 1.00 98.25 190 VAL A O 1
ATOM 1526 N N . TRP A 1 191 ? -14.843 8.251 21.568 1.00 98.19 191 TRP A N 1
ATOM 1527 C CA . TRP A 1 191 ? -13.486 8.002 22.042 1.00 98.19 191 TRP A CA 1
ATOM 1528 C C . TRP A 1 191 ? -13.274 8.589 23.434 1.00 98.19 191 TRP A C 1
ATOM 1530 O O . TRP A 1 191 ? -13.665 9.724 23.706 1.00 98.19 191 TRP A O 1
ATOM 1540 N N . GLU A 1 192 ? -12.656 7.803 24.309 1.00 97.62 192 GLU A N 1
ATOM 1541 C CA . GLU A 1 192 ? -12.318 8.172 25.683 1.00 97.62 192 GLU A CA 1
ATOM 1542 C C . GLU A 1 192 ? -10.875 7.747 25.973 1.00 97.62 192 GLU A C 1
ATOM 1544 O O . GLU A 1 192 ? -10.446 6.675 25.546 1.00 97.62 192 GLU A O 1
ATOM 1549 N N . GLY A 1 193 ? -10.139 8.554 26.738 1.00 96.44 193 GLY A N 1
ATOM 1550 C CA . GLY A 1 193 ? -8.722 8.313 27.016 1.00 96.44 193 GLY A CA 1
ATOM 1551 C C . GLY A 1 193 ? -7.798 8.911 25.953 1.00 96.44 193 GLY A C 1
ATOM 1552 O O . GLY A 1 193 ? -8.218 9.733 25.141 1.00 96.44 193 GLY A O 1
ATOM 1553 N N . LYS A 1 194 ? -6.517 8.544 26.018 1.00 92.44 194 LYS A N 1
ATOM 1554 C CA . LYS A 1 194 ? -5.452 8.978 25.104 1.00 92.44 194 LYS A CA 1
ATOM 1555 C C . LYS A 1 194 ? -4.427 7.860 24.946 1.00 92.44 194 LYS A C 1
ATOM 1557 O O . LYS A 1 194 ? -4.316 7.014 25.836 1.00 92.44 194 LYS A O 1
ATOM 1562 N N . ASP A 1 195 ? -3.694 7.896 23.838 1.00 89.75 195 ASP A N 1
ATOM 1563 C CA . ASP A 1 195 ? -2.568 7.005 23.557 1.00 89.75 195 ASP A CA 1
ATOM 1564 C C . ASP A 1 195 ? -2.951 5.519 23.740 1.00 89.75 195 ASP A C 1
ATOM 1566 O O . ASP A 1 195 ? -4.005 5.081 23.273 1.00 89.75 195 ASP A O 1
ATOM 1570 N N . GLU A 1 196 ? -2.141 4.716 24.431 1.00 91.06 196 GLU A N 1
ATOM 1571 C CA . GLU A 1 196 ? -2.420 3.297 24.684 1.00 91.06 196 GLU A CA 1
ATOM 1572 C C . GLU A 1 196 ? -3.645 3.039 25.574 1.00 91.06 196 GLU A C 1
ATOM 1574 O O . GLU A 1 196 ? -4.169 1.922 25.609 1.00 91.06 196 GLU A O 1
ATOM 1579 N N . HIS A 1 197 ? -4.116 4.058 26.293 1.00 94.56 197 HIS A N 1
ATOM 1580 C CA . HIS A 1 197 ? -5.297 3.983 27.151 1.00 94.56 197 HIS A CA 1
ATOM 1581 C C . HIS A 1 197 ? -6.578 4.421 26.437 1.00 94.56 197 HIS A C 1
ATOM 1583 O O . HIS A 1 197 ? -7.653 4.401 27.040 1.00 94.56 197 HIS A O 1
ATOM 1589 N N . GLU A 1 198 ? -6.484 4.809 25.166 1.00 97.31 198 GLU A N 1
ATOM 1590 C CA . GLU A 1 198 ? -7.637 5.208 24.381 1.00 97.31 198 GLU A CA 1
ATOM 1591 C C . GLU A 1 198 ? -8.546 4.017 24.034 1.00 97.31 198 GLU A C 1
ATOM 1593 O O . GLU A 1 198 ? -8.108 2.926 23.641 1.00 97.31 198 GLU A O 1
ATOM 1598 N N . VAL A 1 199 ? -9.854 4.236 24.171 1.00 98.25 199 VAL A N 1
ATOM 1599 C CA . VAL A 1 199 ? -10.894 3.249 23.877 1.00 98.25 199 VAL A CA 1
ATOM 1600 C C . VAL A 1 199 ? -12.014 3.843 23.031 1.00 98.25 199 VAL A C 1
ATOM 1602 O O . VAL A 1 199 ? -12.400 4.996 23.193 1.00 98.25 199 VAL A O 1
ATOM 1605 N N . GLY A 1 200 ? -12.574 3.018 22.145 1.00 98.38 200 GLY A N 1
ATOM 1606 C CA . GLY A 1 200 ? -13.775 3.327 21.374 1.00 98.38 200 GLY A CA 1
ATOM 1607 C C . GLY A 1 200 ? -15.003 2.668 21.998 1.00 98.38 200 GLY A C 1
ATOM 1608 O O . GLY A 1 200 ? -15.158 1.439 21.944 1.00 98.38 200 GLY A O 1
ATOM 1609 N N . ARG A 1 201 ? -15.885 3.483 22.583 1.00 98.31 201 ARG A N 1
ATOM 1610 C CA . ARG A 1 201 ? -17.130 3.065 23.239 1.00 98.31 201 ARG A CA 1
ATOM 1611 C C . ARG A 1 201 ? -18.334 3.285 22.329 1.00 98.31 201 ARG A C 1
ATOM 1613 O O . ARG A 1 201 ? -18.502 4.350 21.753 1.00 98.31 201 ARG A O 1
ATOM 1620 N N . CYS A 1 202 ? -19.211 2.292 22.225 1.00 97.38 202 CYS A N 1
ATOM 1621 C CA . CYS A 1 202 ? -20.493 2.427 21.536 1.00 97.38 202 CYS A CA 1
ATOM 1622 C C . CYS A 1 202 ? -21.452 3.278 22.375 1.00 97.38 202 CYS A C 1
ATOM 1624 O O . CYS A 1 202 ? -21.816 2.879 23.483 1.00 97.38 202 CYS A O 1
ATOM 1626 N N . LYS A 1 203 ? -21.883 4.422 21.833 1.00 96.62 203 LYS A N 1
ATOM 1627 C CA . LYS A 1 203 ? -22.765 5.387 22.507 1.00 96.62 203 LYS A CA 1
ATOM 1628 C C . LYS A 1 203 ? -24.079 4.754 22.960 1.00 96.62 203 LYS A C 1
ATOM 1630 O O . LYS A 1 203 ? -24.569 5.054 24.040 1.00 96.62 203 LYS A O 1
ATOM 1635 N N . GLU A 1 204 ? -24.635 3.866 22.144 1.00 93.75 204 GLU A N 1
ATOM 1636 C CA . GLU A 1 204 ? -25.959 3.283 22.357 1.00 93.75 204 GLU A CA 1
ATOM 1637 C C . GLU A 1 204 ? -25.966 2.200 23.443 1.00 93.75 204 GLU A C 1
ATOM 1639 O O . GLU A 1 204 ? -26.984 1.979 24.089 1.00 93.75 204 GLU A O 1
ATOM 1644 N N . SER A 1 205 ? -24.844 1.501 23.638 1.00 93.94 205 SER A N 1
ATOM 1645 C CA . SER A 1 205 ? -24.762 0.361 24.567 1.00 93.94 205 SER A CA 1
ATOM 1646 C C . SER A 1 205 ? -23.838 0.587 25.761 1.00 93.94 205 SER A C 1
ATOM 1648 O O . SER A 1 205 ? -23.801 -0.245 26.664 1.00 93.94 205 SER A O 1
ATOM 1650 N N . GLY A 1 206 ? -23.025 1.645 25.739 1.00 95.75 206 GLY A N 1
ATOM 1651 C CA . GLY A 1 206 ? -21.961 1.884 26.714 1.00 95.75 206 GLY A CA 1
ATOM 1652 C C . GLY A 1 206 ? -20.797 0.886 26.644 1.00 95.75 206 GLY A C 1
ATOM 1653 O O . GLY A 1 206 ? -19.840 1.016 27.410 1.00 95.75 206 GLY A O 1
ATOM 1654 N N . ARG A 1 207 ? -20.831 -0.104 25.741 1.00 96.56 207 ARG A N 1
ATOM 1655 C CA . ARG A 1 207 ? -19.799 -1.147 25.627 1.00 96.56 207 ARG A CA 1
ATOM 1656 C C . ARG A 1 207 ? -18.573 -0.646 24.871 1.00 96.56 207 ARG A C 1
ATOM 1658 O O . ARG A 1 207 ? -18.695 0.046 23.863 1.00 96.56 207 ARG A O 1
ATOM 1665 N N . VAL A 1 208 ? -17.390 -1.047 25.330 1.00 98.19 208 VAL A N 1
ATOM 1666 C CA . VAL A 1 208 ? -16.124 -0.807 24.624 1.00 98.19 208 VAL A CA 1
ATOM 1667 C C . VAL A 1 208 ? -15.946 -1.866 23.540 1.00 98.19 208 VAL A C 1
ATOM 1669 O O . VAL A 1 208 ? -15.964 -3.058 23.838 1.00 98.19 208 VAL A O 1
ATOM 1672 N N . HIS A 1 209 ? -15.754 -1.427 22.297 1.00 98.00 209 HIS A N 1
ATOM 1673 C CA . HIS A 1 209 ? -15.551 -2.312 21.145 1.00 98.00 209 HIS A CA 1
ATOM 1674 C C . HIS A 1 209 ? -14.156 -2.197 20.525 1.00 98.00 209 HIS A C 1
ATOM 1676 O O . HIS A 1 209 ? -13.731 -3.104 19.804 1.00 98.00 209 HIS A O 1
ATOM 1682 N N . VAL A 1 210 ? -13.446 -1.101 20.793 1.00 98.25 210 VAL A N 1
ATOM 1683 C CA . VAL A 1 210 ? -12.113 -0.838 20.247 1.00 98.25 210 VAL A CA 1
ATOM 1684 C C . VAL A 1 210 ? -11.179 -0.443 21.379 1.00 98.25 210 VAL A C 1
ATOM 1686 O O . VAL A 1 210 ? -11.553 0.356 22.236 1.00 98.25 210 VAL A O 1
ATOM 1689 N N . ARG A 1 211 ? -9.972 -1.003 21.383 1.00 98.00 211 ARG A N 1
ATOM 1690 C CA . ARG A 1 211 ? -8.886 -0.647 22.306 1.00 98.00 211 ARG A CA 1
ATOM 1691 C C . ARG A 1 211 ? -7.604 -0.378 21.528 1.00 98.00 211 ARG A C 1
ATOM 1693 O O . ARG A 1 211 ? -7.424 -0.923 20.435 1.00 98.00 211 ARG A O 1
ATOM 1700 N N . VAL A 1 212 ? -6.702 0.399 22.104 1.00 96.62 212 VAL A N 1
ATOM 1701 C CA . VAL A 1 212 ? -5.330 0.528 21.609 1.00 96.62 212 VAL A CA 1
ATOM 1702 C C . VAL A 1 212 ? -4.436 -0.517 22.289 1.00 96.62 212 VAL A C 1
ATOM 1704 O O . VAL A 1 212 ? -4.655 -0.892 23.438 1.00 96.62 212 VAL A O 1
ATOM 1707 N N . ASP A 1 213 ? -3.484 -1.077 21.547 1.00 93.94 213 ASP A N 1
ATOM 1708 C CA . ASP A 1 213 ? -2.503 -2.042 22.046 1.00 93.94 213 ASP A CA 1
ATOM 1709 C C . ASP A 1 213 ? -1.143 -1.775 21.383 1.00 93.94 213 ASP A C 1
ATOM 1711 O O . ASP A 1 213 ? -1.012 -1.815 20.152 1.00 93.94 213 ASP A O 1
ATOM 1715 N N . LEU A 1 214 ? -0.130 -1.514 22.218 1.00 90.00 214 LEU A N 1
ATOM 1716 C CA . LEU A 1 214 ? 1.231 -1.156 21.810 1.00 90.00 214 LEU A CA 1
ATOM 1717 C C . LEU A 1 214 ? 1.877 -2.205 20.898 1.00 90.00 214 LEU A C 1
ATOM 1719 O O . LEU A 1 214 ? 2.695 -1.851 20.054 1.00 90.00 214 LEU A O 1
ATOM 1723 N N . LYS A 1 215 ? 1.463 -3.478 20.967 1.00 89.38 215 LYS A N 1
ATOM 1724 C CA . LYS A 1 215 ? 2.007 -4.527 20.086 1.00 89.38 215 LYS A CA 1
ATOM 1725 C C . LYS A 1 215 ? 1.723 -4.300 18.598 1.00 89.38 215 LYS A C 1
ATOM 1727 O O . LYS A 1 215 ? 2.338 -4.941 17.753 1.00 89.38 215 LYS A O 1
ATOM 1732 N N . TYR A 1 216 ? 0.739 -3.458 18.270 1.00 87.94 216 TYR A N 1
ATOM 1733 C CA . TYR A 1 216 ? 0.393 -3.115 16.889 1.00 87.94 216 TYR A CA 1
ATOM 1734 C C . TYR A 1 216 ? 1.046 -1.814 16.409 1.00 87.94 216 TYR A C 1
ATOM 1736 O O . TYR A 1 216 ? 0.810 -1.421 15.264 1.00 87.94 216 TYR A O 1
ATOM 1744 N N . TYR A 1 217 ? 1.834 -1.145 17.253 1.00 86.31 217 TYR A N 1
ATOM 1745 C CA . TYR A 1 217 ? 2.663 -0.023 16.829 1.00 86.31 217 TYR A CA 1
ATOM 1746 C C . TYR A 1 217 ? 3.895 -0.526 16.085 1.00 86.31 217 TYR A C 1
ATOM 1748 O O . TYR A 1 217 ? 4.416 -1.614 16.345 1.00 86.31 217 TYR A O 1
ATOM 1756 N N . ARG A 1 218 ? 4.368 0.287 15.142 1.00 81.00 218 ARG A N 1
ATOM 1757 C CA . ARG A 1 218 ? 5.593 -0.002 14.398 1.00 81.00 218 ARG A CA 1
ATOM 1758 C C . ARG A 1 218 ? 6.796 0.614 15.115 1.00 81.00 218 ARG A C 1
ATOM 1760 O O . ARG A 1 218 ? 6.660 1.717 15.644 1.00 81.00 218 ARG A O 1
ATOM 1767 N N . PRO A 1 219 ? 7.993 -0.003 15.040 1.00 80.69 219 PRO A N 1
ATOM 1768 C CA . PRO A 1 219 ? 9.221 0.611 15.556 1.00 80.69 219 PRO A CA 1
ATOM 1769 C C . PRO A 1 219 ? 9.488 1.997 14.952 1.00 80.69 219 PRO A C 1
ATOM 1771 O O . PRO A 1 219 ? 9.924 2.921 15.632 1.00 80.69 219 PRO A O 1
ATOM 1774 N N . THR A 1 220 ? 9.187 2.155 13.662 1.00 77.56 220 THR A N 1
ATOM 1775 C CA . THR A 1 220 ? 9.276 3.424 12.938 1.00 77.56 220 THR A CA 1
ATOM 1776 C C . THR A 1 220 ? 7.979 3.689 12.189 1.00 77.56 220 THR A C 1
ATOM 1778 O O . THR A 1 220 ? 7.749 3.173 11.094 1.00 77.56 220 THR A O 1
ATOM 1781 N N . GLU A 1 221 ? 7.117 4.501 12.797 1.00 76.81 221 GLU A N 1
ATOM 1782 C CA . GLU A 1 221 ? 5.794 4.798 12.256 1.00 76.81 221 GLU A CA 1
ATOM 1783 C C . GLU A 1 221 ? 5.853 5.721 11.030 1.00 76.81 221 GLU A C 1
ATOM 1785 O O . GLU A 1 221 ? 6.770 6.532 10.859 1.00 76.81 221 GLU A O 1
ATOM 1790 N N . VAL A 1 222 ? 4.837 5.589 10.179 1.00 74.00 222 VAL A N 1
ATOM 1791 C CA . VAL A 1 222 ? 4.549 6.514 9.082 1.00 74.00 222 VAL A CA 1
ATOM 1792 C C . VAL A 1 222 ? 3.278 7.266 9.457 1.00 74.00 222 VAL A C 1
ATOM 1794 O O . VAL A 1 222 ? 2.199 6.669 9.500 1.00 74.00 222 VAL A O 1
ATOM 1797 N N . MET A 1 223 ? 3.390 8.566 9.717 1.00 68.12 223 MET A N 1
ATOM 1798 C CA . MET A 1 223 ? 2.270 9.343 10.255 1.00 68.12 223 MET A CA 1
ATOM 1799 C C . MET A 1 223 ? 1.230 9.684 9.190 1.00 68.12 223 MET A C 1
ATOM 1801 O O . MET A 1 223 ? 0.062 9.344 9.352 1.00 68.12 223 MET A O 1
ATOM 1805 N N . GLU A 1 224 ? 1.646 10.270 8.070 1.00 70.62 224 GLU A N 1
ATOM 1806 C CA . GLU A 1 224 ? 0.736 10.777 7.043 1.00 70.62 224 GLU A CA 1
ATOM 1807 C C . GLU A 1 224 ? 1.284 10.487 5.649 1.00 70.62 224 GLU A C 1
ATOM 1809 O O . GLU A 1 224 ? 2.486 10.600 5.430 1.00 70.62 224 GLU A O 1
ATOM 1814 N N . LYS A 1 225 ? 0.407 10.079 4.727 1.00 59.56 225 LYS A N 1
ATOM 1815 C CA . LYS A 1 225 ? 0.703 9.884 3.303 1.00 59.56 225 LYS A CA 1
ATOM 1816 C C . LYS A 1 225 ? -0.508 10.282 2.474 1.00 59.56 225 LYS A C 1
ATOM 1818 O O . LYS A 1 225 ? -1.592 9.743 2.694 1.00 59.56 225 LYS A O 1
ATOM 1823 N N . GLY A 1 226 ? -0.289 11.163 1.508 1.00 45.62 226 GLY A N 1
ATOM 1824 C CA . GLY A 1 226 ? -1.273 11.599 0.528 1.00 45.62 226 GLY A CA 1
ATOM 1825 C C . GLY A 1 226 ? -0.574 12.187 -0.690 1.00 45.62 226 GLY A C 1
ATOM 1826 O O . GLY A 1 226 ? 0.369 12.966 -0.558 1.00 45.62 226 GLY A O 1
ATOM 1827 N N . ALA A 1 227 ? -1.040 11.820 -1.874 1.00 43.94 227 ALA A N 1
ATOM 1828 C CA . ALA A 1 227 ? -0.548 12.332 -3.146 1.00 43.94 227 ALA A CA 1
ATOM 1829 C C . ALA A 1 227 ? -1.695 13.019 -3.886 1.00 43.94 227 ALA A C 1
ATOM 1831 O O . ALA A 1 227 ? -2.838 12.612 -3.699 1.00 43.94 227 ALA A O 1
ATOM 1832 N N . PRO A 1 228 ? -1.450 14.055 -4.708 1.00 43.69 228 PRO A N 1
ATOM 1833 C CA . PRO A 1 228 ? -2.528 14.641 -5.483 1.00 43.69 228 PRO A CA 1
ATOM 1834 C C . PRO A 1 228 ? -3.081 13.591 -6.456 1.00 43.69 228 PRO A C 1
ATOM 1836 O O . PRO A 1 228 ? -2.403 12.621 -6.796 1.00 43.69 228 PRO A O 1
ATOM 1839 N N . LYS A 1 229 ? -4.307 13.809 -6.946 1.00 43.72 229 LYS A N 1
ATOM 1840 C CA . LYS A 1 229 ? -4.854 12.983 -8.030 1.00 43.72 229 LYS A CA 1
ATOM 1841 C C . LYS A 1 229 ? -3.861 12.927 -9.199 1.00 43.72 229 LYS A C 1
ATOM 1843 O O . LYS A 1 229 ? -3.248 13.965 -9.485 1.00 43.72 229 LYS A O 1
ATOM 1848 N N . PRO A 1 230 ? -3.734 11.776 -9.886 1.00 44.75 230 PRO A N 1
ATOM 1849 C CA . PRO A 1 230 ? -2.868 11.658 -11.050 1.00 44.75 230 PRO A CA 1
ATOM 1850 C C . PRO A 1 230 ? -3.194 12.776 -12.043 1.00 44.75 230 PRO A C 1
ATOM 1852 O O . PRO A 1 230 ? -4.345 12.935 -12.448 1.00 44.75 230 PRO A O 1
ATOM 1855 N N . ARG A 1 231 ? -2.198 13.587 -12.407 1.00 45.47 231 ARG A N 1
ATOM 1856 C CA . ARG A 1 231 ? -2.328 14.609 -13.455 1.00 45.47 231 ARG A CA 1
ATOM 1857 C C . ARG A 1 231 ? -1.515 14.164 -14.661 1.00 45.47 231 ARG A C 1
ATOM 1859 O O . ARG A 1 231 ? -0.343 14.501 -14.776 1.00 45.47 231 ARG A O 1
ATOM 1866 N N . GLY A 1 232 ? -2.134 13.405 -15.558 1.00 42.56 232 GLY A N 1
ATOM 1867 C CA . GLY A 1 232 ? -1.497 13.019 -16.813 1.00 42.56 232 GLY A CA 1
ATOM 1868 C C . GLY A 1 232 ? -1.526 14.170 -17.818 1.00 42.56 232 GLY A C 1
ATOM 1869 O O . GLY A 1 232 ? -2.603 14.555 -18.266 1.00 42.56 232 GLY A O 1
ATOM 1870 N N . ARG A 1 233 ? -0.352 14.696 -18.195 1.00 39.62 233 ARG A N 1
ATOM 1871 C CA . ARG A 1 233 ? -0.185 15.543 -19.392 1.00 39.62 233 ARG A CA 1
ATOM 1872 C C . ARG A 1 233 ? -0.239 14.723 -20.697 1.00 39.62 233 ARG A C 1
ATOM 1874 O O . ARG A 1 233 ? -0.542 15.308 -21.723 1.00 39.62 233 ARG A O 1
ATOM 1881 N N . ASN A 1 234 ? -0.055 13.397 -20.619 1.00 42.91 234 ASN A N 1
ATOM 1882 C CA . ASN A 1 234 ? 0.040 12.462 -21.753 1.00 42.91 234 ASN A CA 1
ATOM 1883 C C . ASN A 1 234 ? -0.735 11.142 -21.519 1.00 42.91 234 ASN A C 1
ATOM 1885 O O . ASN A 1 234 ? -0.256 10.061 -21.839 1.00 42.91 234 ASN A O 1
ATOM 1889 N N . TRP A 1 235 ? -1.917 11.186 -20.900 1.00 46.69 235 TRP A N 1
ATOM 1890 C CA . TRP A 1 235 ? -2.756 9.982 -20.798 1.00 46.69 235 TRP A CA 1
ATOM 1891 C C . TRP A 1 235 ? -3.484 9.767 -22.136 1.00 46.69 235 TRP A C 1
ATOM 1893 O O . TRP A 1 235 ? -4.074 10.741 -22.619 1.00 46.69 235 TRP A O 1
ATOM 1903 N N . PRO A 1 236 ? -3.485 8.561 -22.741 1.00 40.66 236 PRO A N 1
ATOM 1904 C CA . PRO A 1 236 ? -4.179 8.340 -24.007 1.00 40.66 236 PRO A CA 1
ATOM 1905 C C . PRO A 1 236 ? -5.656 8.729 -23.873 1.00 40.66 236 PRO A C 1
ATOM 1907 O O . PRO A 1 236 ? -6.300 8.426 -22.867 1.00 40.66 236 PRO A O 1
ATOM 1910 N N . GLU A 1 237 ? -6.205 9.432 -24.868 1.00 40.00 237 GLU A N 1
ATOM 1911 C CA . GLU A 1 237 ? -7.580 9.959 -24.809 1.00 40.00 237 GLU A CA 1
ATOM 1912 C C . GLU A 1 237 ? -8.636 8.867 -24.576 1.00 40.00 237 GLU A C 1
ATOM 1914 O O . GLU A 1 237 ? -9.687 9.144 -23.999 1.00 40.00 237 GLU A O 1
ATOM 1919 N N . SER A 1 238 ? -8.326 7.629 -24.972 1.00 39.12 238 SER A N 1
ATOM 1920 C CA . SER A 1 238 ? -9.153 6.430 -24.805 1.00 39.12 238 SER A CA 1
ATOM 1921 C C . SER A 1 238 ? -9.236 5.910 -23.373 1.00 39.12 238 SER A C 1
ATOM 1923 O O . SER A 1 238 ? -10.038 5.018 -23.088 1.00 39.12 238 SER A O 1
ATOM 1925 N N . ALA A 1 239 ? -8.403 6.408 -22.467 1.00 37.44 239 ALA A N 1
ATOM 1926 C CA . ALA A 1 239 ? -8.326 5.829 -21.151 1.00 37.44 239 ALA A CA 1
ATOM 1927 C C . ALA A 1 239 ? -9.445 6.361 -20.232 1.00 37.44 239 ALA A C 1
ATOM 1929 O O . ALA A 1 239 ? -9.772 7.554 -20.254 1.00 37.44 239 ALA A O 1
ATOM 1930 N N . PRO A 1 240 ? -10.074 5.473 -19.441 1.00 36.31 240 PRO A N 1
ATOM 1931 C CA . PRO A 1 240 ? -11.335 5.762 -18.777 1.00 36.31 240 PRO A CA 1
ATOM 1932 C C . PRO A 1 240 ? -11.250 6.965 -17.838 1.00 36.31 240 PRO A C 1
ATOM 1934 O O . PRO A 1 240 ? -10.215 7.256 -17.235 1.00 36.31 240 PRO A O 1
ATOM 1937 N N . ALA A 1 241 ? -12.392 7.644 -17.689 1.00 36.22 241 ALA A N 1
ATOM 1938 C CA . ALA A 1 241 ? -12.591 8.916 -16.984 1.00 36.22 241 ALA A CA 1
ATOM 1939 C C . ALA A 1 241 ? -12.079 8.975 -15.525 1.00 36.22 241 ALA A C 1
ATOM 1941 O O . ALA A 1 241 ? -12.100 10.034 -14.901 1.00 36.22 241 ALA A O 1
ATOM 1942 N N . PHE A 1 242 ? -11.580 7.870 -14.977 1.00 41.09 242 PHE A N 1
ATOM 1943 C CA . PHE A 1 242 ? -11.017 7.762 -13.636 1.00 41.09 242 PHE A CA 1
ATOM 1944 C C . PHE A 1 242 ? -9.700 8.521 -13.441 1.00 41.09 242 PHE A C 1
ATOM 1946 O O . PHE A 1 242 ? -9.438 8.999 -12.341 1.00 41.09 242 PHE A O 1
ATOM 1953 N N . VAL A 1 243 ? -8.922 8.725 -14.510 1.00 38.69 243 VAL A N 1
ATOM 1954 C CA . VAL A 1 243 ? -7.770 9.650 -14.483 1.00 38.69 243 VAL A CA 1
ATOM 1955 C C . VAL A 1 243 ? -8.219 11.114 -14.579 1.00 38.69 243 VAL A C 1
ATOM 1957 O O . VAL A 1 243 ? -7.428 12.024 -14.351 1.00 38.69 243 VAL A O 1
ATOM 1960 N N . LYS A 1 244 ? -9.511 11.363 -14.850 1.00 33.94 244 LYS A N 1
ATOM 1961 C CA . LYS A 1 244 ? -10.046 12.705 -15.091 1.00 33.94 244 LYS A CA 1
ATOM 1962 C C . LYS A 1 244 ? -11.020 13.243 -14.034 1.00 33.94 244 LYS A C 1
ATOM 1964 O O . LYS A 1 244 ? -10.926 14.448 -13.850 1.00 33.94 244 LYS A O 1
ATOM 1969 N N . THR A 1 245 ? -11.888 12.490 -13.321 1.00 32.25 245 THR A N 1
ATOM 1970 C CA . THR A 1 245 ? -12.604 12.940 -12.072 1.00 32.25 245 THR A CA 1
ATOM 1971 C C . THR A 1 245 ? -13.707 11.991 -11.503 1.00 32.25 245 THR A C 1
ATOM 1973 O O . THR A 1 245 ? -14.359 11.244 -12.219 1.00 32.25 245 THR A O 1
ATOM 1976 N N . GLU A 1 246 ? -13.937 12.101 -10.176 1.00 34.56 246 GLU A N 1
ATOM 1977 C CA . GLU A 1 246 ? -15.212 12.049 -9.388 1.00 34.56 246 GLU A CA 1
ATOM 1978 C C . GLU A 1 246 ? -16.065 10.787 -9.065 1.00 34.56 246 GLU A C 1
ATOM 1980 O O . GLU A 1 246 ? -16.991 10.906 -8.258 1.00 34.56 246 GLU A O 1
ATOM 1985 N N . ALA A 1 247 ? -15.784 9.559 -9.507 1.00 29.47 247 ALA A N 1
ATOM 1986 C CA . ALA A 1 247 ? -16.777 8.470 -9.334 1.00 29.47 247 ALA A CA 1
ATOM 1987 C C . ALA A 1 247 ? -16.810 7.682 -7.988 1.00 29.47 247 ALA A C 1
ATOM 1989 O O . ALA A 1 247 ? -17.696 6.841 -7.808 1.00 29.47 247 ALA A O 1
ATOM 1990 N N . GLN A 1 248 ? -15.910 7.900 -7.016 1.00 34.59 248 GLN A N 1
ATOM 1991 C CA . GLN A 1 248 ? -15.824 7.011 -5.830 1.00 34.59 248 GLN A CA 1
ATOM 1992 C C . GLN A 1 248 ? -16.633 7.426 -4.594 1.00 34.59 248 GLN A C 1
ATOM 1994 O O . GLN A 1 248 ? -16.799 6.620 -3.676 1.00 34.59 248 GLN A O 1
ATOM 1999 N N . ARG A 1 249 ? -17.238 8.616 -4.585 1.00 37.78 249 ARG A N 1
ATOM 2000 C CA . ARG A 1 249 ? -17.771 9.245 -3.362 1.00 37.78 249 ARG A CA 1
ATOM 2001 C C . ARG A 1 249 ? -18.944 8.520 -2.669 1.00 37.78 249 ARG A C 1
ATOM 2003 O O . ARG A 1 249 ? -19.337 8.924 -1.583 1.00 37.78 249 ARG A O 1
ATOM 2010 N N . LYS A 1 250 ? -19.547 7.483 -3.272 1.00 28.89 250 LYS A N 1
ATOM 2011 C CA . LYS A 1 250 ? -20.731 6.791 -2.703 1.00 28.89 250 LYS A CA 1
ATOM 2012 C C . LYS A 1 250 ? -20.698 5.258 -2.711 1.00 28.89 250 LYS A C 1
ATOM 2014 O O . LYS A 1 250 ? -21.601 4.646 -2.151 1.00 28.89 250 LYS A O 1
ATOM 2019 N N . ARG A 1 251 ? -19.714 4.608 -3.348 1.00 29.59 251 ARG A N 1
ATOM 2020 C CA . ARG A 1 251 ? -19.724 3.135 -3.536 1.00 29.59 251 ARG A CA 1
ATOM 2021 C C . ARG A 1 251 ? -18.573 2.389 -2.848 1.00 29.59 251 ARG A C 1
ATOM 2023 O O . ARG A 1 251 ? -18.740 1.201 -2.573 1.00 29.59 251 ARG A O 1
ATOM 2030 N N . GLY A 1 252 ? -17.448 3.055 -2.569 1.00 32.50 252 GLY A N 1
ATOM 2031 C CA . GLY A 1 252 ? -16.252 2.435 -1.977 1.00 32.50 252 GLY A CA 1
ATOM 2032 C C . GLY A 1 252 ? -16.424 2.072 -0.501 1.00 32.50 252 GLY A C 1
ATOM 2033 O O . GLY A 1 252 ? -16.227 0.915 -0.127 1.00 32.50 252 GLY A O 1
ATOM 2034 N N . ASP A 1 253 ? -16.900 3.026 0.302 1.00 35.03 253 ASP A N 1
ATOM 2035 C CA . ASP A 1 253 ? -17.045 2.866 1.757 1.00 35.03 253 ASP A CA 1
ATOM 2036 C C . ASP A 1 253 ? -18.053 1.758 2.129 1.00 35.03 253 ASP A C 1
ATOM 2038 O O . ASP A 1 253 ? -17.821 0.979 3.054 1.00 35.03 253 ASP A O 1
ATOM 2042 N N . ALA A 1 254 ? -19.126 1.603 1.343 1.00 32.31 254 ALA A N 1
ATOM 2043 C CA . ALA A 1 254 ? -20.216 0.666 1.631 1.00 32.31 254 ALA A CA 1
ATOM 2044 C C . ALA A 1 254 ? -19.934 -0.799 1.238 1.00 32.31 254 ALA A C 1
ATOM 2046 O O . ALA A 1 254 ? -20.473 -1.720 1.855 1.00 32.31 254 ALA A O 1
ATOM 2047 N N . LYS A 1 255 ? -19.100 -1.064 0.218 1.00 31.33 255 LYS A N 1
ATOM 2048 C CA . LYS A 1 255 ? -18.866 -2.443 -0.269 1.00 31.33 255 LYS A CA 1
ATOM 2049 C C . LYS A 1 255 ? -17.792 -3.200 0.508 1.00 31.33 255 LYS A C 1
ATOM 2051 O O . LYS A 1 255 ? -17.869 -4.428 0.602 1.00 31.33 255 LYS A O 1
ATOM 2056 N N . VAL A 1 256 ? -16.804 -2.499 1.067 1.00 33.91 256 VAL A N 1
ATOM 2057 C CA . VAL A 1 256 ? -15.688 -3.129 1.794 1.00 33.91 256 VAL A CA 1
ATOM 2058 C C . VAL A 1 256 ? -16.100 -3.549 3.212 1.00 33.91 256 VAL A C 1
ATOM 2060 O O . VAL A 1 256 ? -15.591 -4.550 3.718 1.00 33.91 256 VAL A O 1
ATOM 2063 N N . ALA A 1 257 ? -17.064 -2.856 3.829 1.00 32.31 257 ALA A N 1
ATOM 2064 C CA . ALA A 1 257 ? -17.456 -3.096 5.217 1.00 32.31 257 ALA A CA 1
ATOM 2065 C C . ALA A 1 257 ? -18.259 -4.396 5.451 1.00 32.31 257 ALA A C 1
ATOM 2067 O O . ALA A 1 257 ? -18.168 -4.960 6.539 1.00 32.31 257 ALA A O 1
ATOM 2068 N N . LEU A 1 258 ? -19.019 -4.905 4.467 1.00 30.25 258 LEU A N 1
ATOM 2069 C CA . LEU A 1 258 ? -20.056 -5.923 4.737 1.00 30.25 258 LEU A CA 1
ATOM 2070 C C . LEU A 1 258 ? -20.063 -7.178 3.846 1.00 30.25 258 LEU A C 1
ATOM 2072 O O . LEU A 1 258 ? -20.965 -8.004 3.969 1.00 30.25 258 LEU A O 1
ATOM 2076 N N . THR A 1 259 ? -19.045 -7.437 3.021 1.00 29.50 259 THR A N 1
ATOM 2077 C CA . THR A 1 259 ? -18.932 -8.752 2.347 1.00 29.50 259 THR A CA 1
ATOM 2078 C C . THR A 1 259 ? -18.268 -9.799 3.252 1.00 29.50 259 THR A C 1
ATOM 2080 O O . THR A 1 259 ? -17.146 -10.247 3.018 1.00 29.50 259 THR A O 1
ATOM 2083 N N . VAL A 1 260 ? -18.972 -10.204 4.314 1.00 28.86 260 VAL A N 1
ATOM 2084 C CA . VAL A 1 260 ? -18.691 -11.437 5.068 1.00 28.86 260 VAL A CA 1
ATOM 2085 C C . VAL A 1 260 ? -20.017 -12.109 5.430 1.00 28.86 260 VAL A C 1
ATOM 2087 O O . VAL A 1 260 ? -20.551 -11.911 6.515 1.00 28.86 260 VAL A O 1
ATOM 2090 N N . ALA A 1 261 ? -20.535 -12.945 4.531 1.00 24.72 261 ALA A N 1
ATOM 2091 C CA . ALA A 1 261 ? -21.474 -13.991 4.917 1.00 24.72 261 ALA A CA 1
ATOM 2092 C C . ALA A 1 261 ? -20.671 -15.286 5.135 1.00 24.72 261 ALA A C 1
ATOM 2094 O O . ALA A 1 261 ? -19.978 -15.729 4.213 1.00 24.72 261 ALA A O 1
ATOM 2095 N N . PRO A 1 262 ? -20.721 -15.921 6.318 1.00 27.28 262 PRO A N 1
ATOM 2096 C CA . PRO A 1 262 ? -20.260 -17.291 6.437 1.00 27.28 262 PRO A CA 1
ATOM 2097 C C . PRO A 1 262 ? -21.193 -18.180 5.608 1.00 27.28 262 PRO A C 1
ATOM 2099 O O . PRO A 1 262 ? -22.412 -18.137 5.785 1.00 27.28 262 PRO A O 1
ATOM 2102 N N . ARG A 1 263 ? -20.639 -19.020 4.721 1.00 28.33 263 ARG A N 1
ATOM 2103 C CA . ARG A 1 263 ? -21.388 -20.167 4.188 1.00 28.33 263 ARG A CA 1
ATOM 2104 C C . ARG A 1 263 ? -21.803 -21.007 5.395 1.00 28.33 263 ARG A C 1
ATOM 2106 O O . ARG A 1 263 ? -20.965 -21.703 5.966 1.00 28.33 263 ARG A O 1
ATOM 2113 N N . LYS A 1 264 ? -23.081 -20.969 5.790 1.00 26.84 264 LYS A N 1
ATOM 2114 C CA . LYS A 1 264 ? -23.647 -22.066 6.579 1.00 26.84 264 LYS A CA 1
ATOM 2115 C C . LYS A 1 264 ? -23.401 -23.323 5.745 1.00 26.84 264 LYS A C 1
ATOM 2117 O O . LYS A 1 264 ? -23.936 -23.437 4.644 1.00 26.84 264 LYS A O 1
ATOM 2122 N N . ARG A 1 265 ? -22.560 -24.242 6.230 1.00 28.27 265 ARG A N 1
ATOM 2123 C CA . ARG A 1 265 ? -22.574 -25.628 5.754 1.00 28.27 265 ARG A CA 1
ATOM 2124 C C . ARG A 1 265 ? -23.981 -26.141 6.049 1.00 28.27 265 ARG A C 1
ATOM 2126 O O . ARG A 1 265 ? -24.269 -26.537 7.172 1.00 28.27 265 ARG A O 1
ATOM 2133 N N . GLN A 1 266 ? -24.876 -26.059 5.069 1.00 29.67 266 GLN A N 1
ATOM 2134 C CA . GLN A 1 266 ? -26.085 -26.861 5.095 1.00 29.67 266 GLN A CA 1
ATOM 2135 C C . GLN A 1 266 ? -25.616 -28.307 4.962 1.00 29.67 266 GLN A C 1
ATOM 2137 O O . GLN A 1 266 ? -25.130 -28.718 3.908 1.00 29.67 266 GLN A O 1
ATOM 2142 N N . GLY A 1 267 ? -25.688 -29.055 6.061 1.00 28.45 267 GLY A N 1
ATOM 2143 C CA . GLY A 1 267 ? -25.649 -30.504 5.995 1.00 28.45 267 GLY A CA 1
ATOM 2144 C C . GLY A 1 267 ? -26.835 -30.951 5.150 1.00 28.45 267 GLY A C 1
ATOM 2145 O O . GLY A 1 267 ? -27.973 -30.884 5.603 1.00 28.45 267 GLY A O 1
ATOM 2146 N N . LYS A 1 268 ? -26.579 -31.361 3.907 1.00 27.89 268 LYS A N 1
ATOM 2147 C CA . LYS A 1 268 ? -27.566 -32.080 3.106 1.00 27.89 268 LYS A CA 1
ATOM 2148 C C . LYS A 1 268 ? -27.704 -33.481 3.696 1.00 27.89 268 LYS A C 1
ATOM 2150 O O . LYS A 1 268 ? -26.887 -34.351 3.413 1.00 27.89 268 LYS A O 1
ATOM 2155 N N . ARG A 1 269 ? -28.748 -33.701 4.495 1.00 27.50 269 ARG A N 1
ATOM 2156 C CA . ARG A 1 269 ? -29.455 -34.984 4.475 1.00 27.50 269 ARG A CA 1
ATOM 2157 C C . ARG A 1 269 ? -30.472 -34.864 3.348 1.00 27.50 269 ARG A C 1
ATOM 2159 O O . ARG A 1 269 ? -31.328 -33.987 3.395 1.00 27.50 269 ARG A O 1
ATOM 2166 N N . TRP A 1 270 ? -30.309 -35.671 2.307 1.00 24.94 270 TRP A N 1
ATOM 2167 C CA . TRP A 1 270 ? -31.334 -35.821 1.282 1.00 24.94 270 TRP A CA 1
ATOM 2168 C C . TRP A 1 270 ? -32.502 -36.586 1.906 1.00 24.94 270 TRP A C 1
ATOM 2170 O O . TRP A 1 270 ? -32.322 -37.704 2.381 1.00 24.94 270 TRP A O 1
ATOM 2180 N N . GLY A 1 271 ? -33.660 -35.939 1.959 1.00 26.48 271 GLY A N 1
ATOM 2181 C CA . GLY A 1 271 ? -34.951 -36.548 2.239 1.00 26.48 271 GLY A CA 1
ATOM 2182 C C . GLY A 1 271 ? -35.913 -36.046 1.173 1.00 26.48 271 GLY A C 1
ATOM 2183 O O . GLY A 1 271 ? -36.012 -34.840 0.953 1.00 26.48 271 GLY A O 1
ATOM 2184 N N . GLU A 1 272 ? -36.511 -36.985 0.455 1.00 29.72 272 GLU A N 1
ATOM 2185 C CA . GLU A 1 272 ? -37.441 -36.763 -0.644 1.00 29.72 272 GLU A CA 1
ATOM 2186 C C . GLU A 1 272 ? -38.803 -36.251 -0.143 1.00 29.72 272 GLU A C 1
ATOM 2188 O O . GLU A 1 272 ? -39.232 -36.579 0.962 1.00 29.72 272 GLU A O 1
ATOM 2193 N N . ASN A 1 273 ? -39.489 -35.532 -1.039 1.00 28.08 273 ASN A N 1
ATOM 2194 C CA . ASN A 1 273 ? -40.917 -35.183 -1.059 1.00 28.08 273 ASN A CA 1
ATOM 2195 C C . ASN A 1 273 ? -41.403 -33.943 -0.283 1.00 28.08 273 ASN A C 1
ATOM 2197 O O . ASN A 1 273 ? -41.222 -33.812 0.922 1.00 28.08 273 ASN A O 1
ATOM 2201 N N . GLY A 1 274 ? -42.172 -33.104 -0.996 1.00 26.56 274 GLY A N 1
ATOM 2202 C CA . GLY A 1 274 ? -43.284 -32.345 -0.409 1.00 26.56 274 GLY A CA 1
ATOM 2203 C C . GLY A 1 274 ? -43.268 -30.829 -0.617 1.00 26.56 274 GLY A C 1
ATOM 2204 O O . GLY A 1 274 ? -42.640 -30.094 0.131 1.00 26.56 274 GLY A O 1
ATOM 2205 N N . THR A 1 275 ? -44.029 -30.379 -1.612 1.00 26.95 275 THR A N 1
ATOM 2206 C CA . THR A 1 275 ? -44.647 -29.048 -1.789 1.00 26.95 275 THR A CA 1
ATOM 2207 C C . THR A 1 275 ? -44.992 -28.269 -0.509 1.00 26.95 275 THR A C 1
ATOM 2209 O O . THR A 1 275 ? -45.560 -28.864 0.401 1.00 26.95 275 THR A O 1
ATOM 2212 N N . LEU A 1 276 ? -44.823 -26.932 -0.523 1.00 25.86 276 LEU A N 1
ATOM 2213 C CA . LEU A 1 276 ? -45.904 -25.955 -0.252 1.00 25.86 276 LEU A CA 1
ATOM 2214 C C . LEU A 1 276 ? -45.442 -24.489 -0.397 1.00 25.86 276 LEU A C 1
ATOM 2216 O O . LEU A 1 276 ? -44.546 -24.008 0.293 1.00 25.86 276 LEU A O 1
ATOM 2220 N N . GLU A 1 277 ? -46.109 -23.790 -1.317 1.00 26.62 277 GLU A N 1
ATOM 2221 C CA . GLU A 1 277 ? -46.254 -22.335 -1.361 1.00 26.62 277 GLU A CA 1
ATOM 2222 C C . GLU A 1 277 ? -47.127 -21.818 -0.197 1.00 26.62 277 GLU A C 1
ATOM 2224 O O . GLU A 1 277 ? -47.973 -22.546 0.314 1.00 26.62 277 GLU A O 1
ATOM 2229 N N . ARG A 1 278 ? -47.010 -20.502 0.059 1.00 24.83 278 ARG A N 1
ATOM 2230 C CA . ARG A 1 278 ? -47.884 -19.605 0.853 1.00 24.83 278 ARG A CA 1
ATOM 2231 C C . ARG A 1 278 ? -47.734 -19.654 2.378 1.00 24.83 278 ARG A C 1
ATOM 2233 O O . ARG A 1 278 ? -48.166 -20.588 3.027 1.00 24.83 278 ARG A O 1
ATOM 2240 N N . GLU A 1 279 ? -47.216 -18.555 2.934 1.00 24.81 279 GLU A N 1
ATOM 2241 C CA . GLU A 1 279 ? -47.933 -17.626 3.836 1.00 24.81 279 GLU A CA 1
ATOM 2242 C C . GLU A 1 279 ? -46.939 -16.757 4.627 1.00 24.81 279 GLU A C 1
ATOM 2244 O O . GLU A 1 279 ? -46.210 -17.258 5.473 1.00 24.81 279 GLU A O 1
ATOM 2249 N N . ALA A 1 280 ? -46.920 -15.446 4.350 1.00 24.97 280 ALA A N 1
ATOM 2250 C CA . ALA A 1 280 ? -46.659 -14.378 5.331 1.00 24.97 280 ALA A CA 1
ATOM 2251 C C . ALA A 1 280 ? -46.750 -12.994 4.652 1.00 24.97 280 ALA A C 1
ATOM 2253 O O . ALA A 1 280 ? -45.762 -12.288 4.458 1.00 24.97 280 ALA A O 1
ATOM 2254 N N . ARG A 1 281 ? -47.971 -12.582 4.292 1.00 24.58 281 ARG A N 1
ATOM 2255 C CA . ARG A 1 281 ? -48.349 -11.162 4.304 1.00 24.58 281 ARG A CA 1
ATOM 2256 C C . ARG A 1 281 ? -48.943 -10.909 5.680 1.00 24.58 281 ARG A C 1
ATOM 2258 O O . ARG A 1 281 ? -49.983 -11.488 5.953 1.00 24.58 281 ARG A O 1
ATOM 2265 N N . LEU A 1 282 ? -48.336 -10.048 6.497 1.00 24.84 282 LEU A N 1
ATOM 2266 C CA . LEU A 1 282 ? -49.047 -9.242 7.496 1.00 24.84 282 LEU A CA 1
ATOM 2267 C C . LEU A 1 282 ? -48.130 -8.159 8.091 1.00 24.84 282 LEU A C 1
ATOM 2269 O O . LEU A 1 282 ? -47.065 -8.442 8.627 1.00 24.84 282 LEU A O 1
ATOM 2273 N N . LYS A 1 283 ? -48.660 -6.930 8.030 1.00 24.61 283 LYS A N 1
ATOM 2274 C CA . LYS A 1 283 ? -48.343 -5.723 8.814 1.00 24.61 283 LYS A CA 1
ATOM 2275 C C . LYS A 1 283 ? -47.084 -4.936 8.442 1.00 24.61 283 LYS A C 1
ATOM 2277 O O . LYS A 1 283 ? -46.069 -4.916 9.123 1.00 24.61 283 LYS A O 1
ATOM 2282 N N . THR A 1 284 ? -47.268 -4.144 7.391 1.00 27.52 284 THR A N 1
ATOM 2283 C CA . THR A 1 284 ? -46.665 -2.821 7.218 1.00 27.52 284 THR A CA 1
ATOM 2284 C C . THR A 1 284 ? -47.097 -1.872 8.340 1.00 27.52 284 THR A C 1
ATOM 2286 O O . THR A 1 284 ? -48.267 -1.496 8.414 1.00 27.52 284 THR A O 1
ATOM 2289 N N . SER A 1 285 ? -46.147 -1.417 9.154 1.00 24.20 285 SER A N 1
ATOM 2290 C CA . SER A 1 285 ? -46.250 -0.141 9.865 1.00 24.20 285 SER A CA 1
ATOM 2291 C C . SER A 1 285 ? -44.863 0.477 10.053 1.00 24.20 285 SER A C 1
ATOM 2293 O O . SER A 1 285 ? -44.030 -0.074 10.761 1.00 24.20 285 SER A O 1
ATOM 2295 N N . GLN A 1 286 ? -44.700 1.647 9.431 1.00 25.06 286 GLN A N 1
ATOM 2296 C CA . GLN A 1 286 ? -43.780 2.742 9.755 1.00 25.06 286 GLN A CA 1
ATOM 2297 C C . GLN A 1 286 ? -42.259 2.576 9.540 1.00 25.06 286 GLN A C 1
ATOM 2299 O O . GLN A 1 286 ? -41.590 1.718 10.097 1.00 25.06 286 GLN A O 1
ATOM 2304 N N . CYS A 1 287 ? -41.746 3.563 8.792 1.00 26.44 287 CYS A N 1
ATOM 2305 C CA . CYS A 1 287 ? -40.377 4.082 8.738 1.00 26.44 287 CYS A CA 1
ATOM 2306 C C . CYS A 1 287 ? -39.275 3.261 8.036 1.00 26.44 287 CYS A C 1
ATOM 2308 O O . CYS A 1 287 ? -38.665 2.357 8.590 1.00 26.44 287 CYS A O 1
ATOM 2310 N N . GLY A 1 288 ? -38.912 3.727 6.831 1.00 28.55 288 GLY A N 1
ATOM 2311 C CA . GLY A 1 288 ? -37.504 3.939 6.466 1.00 28.55 288 GLY A CA 1
ATOM 2312 C C . GLY A 1 288 ? -36.625 2.716 6.194 1.00 28.55 288 GLY A C 1
ATOM 2313 O O . GLY A 1 288 ? -35.484 2.704 6.639 1.00 28.55 288 GLY A O 1
ATOM 2314 N N . LEU A 1 289 ? -37.105 1.710 5.454 1.00 28.41 289 LEU A N 1
ATOM 2315 C CA . LEU A 1 289 ? -36.325 0.491 5.156 1.00 28.41 289 LEU A CA 1
ATOM 2316 C C . LEU A 1 289 ? -36.447 -0.025 3.710 1.00 28.41 289 LEU A C 1
ATOM 2318 O O . LEU A 1 289 ? -36.260 -1.207 3.433 1.00 28.41 289 LEU A O 1
ATOM 2322 N N . PHE A 1 290 ? -36.687 0.870 2.752 1.00 25.19 290 PHE A N 1
ATOM 2323 C CA . PHE A 1 290 ? -36.657 0.550 1.320 1.00 25.19 290 PHE A CA 1
ATOM 2324 C C . PHE A 1 290 ? -35.310 0.936 0.690 1.00 25.19 290 PHE A C 1
ATOM 2326 O O . PHE A 1 290 ? -35.230 1.866 -0.101 1.00 25.19 290 PHE A O 1
ATOM 2333 N N . ASN A 1 291 ? -34.226 0.248 1.075 1.00 27.36 291 ASN A N 1
ATOM 2334 C CA . ASN A 1 291 ? -33.030 0.139 0.214 1.00 27.36 291 ASN A CA 1
ATOM 2335 C C . ASN A 1 291 ? -32.051 -1.003 0.565 1.00 27.36 291 ASN A C 1
ATOM 2337 O O . ASN A 1 291 ? -30.908 -0.991 0.117 1.00 27.36 291 ASN A O 1
ATOM 2341 N N . LEU A 1 292 ? -32.483 -2.022 1.323 1.00 28.44 292 LEU A N 1
ATOM 2342 C CA . LEU A 1 292 ? -31.623 -3.163 1.691 1.00 28.44 292 LEU A CA 1
ATOM 2343 C C . LEU A 1 292 ? -32.069 -4.517 1.098 1.00 28.44 292 LEU A C 1
ATOM 2345 O O . LEU A 1 292 ? -31.313 -5.482 1.132 1.00 28.44 292 LEU A O 1
ATOM 2349 N N . MET A 1 293 ? -33.256 -4.594 0.486 1.00 24.22 293 MET A N 1
ATOM 2350 C CA . MET A 1 293 ? -33.781 -5.831 -0.123 1.00 24.22 293 MET A CA 1
ATOM 2351 C C . MET A 1 293 ? -33.404 -6.023 -1.603 1.00 24.22 293 MET A C 1
ATOM 2353 O O . MET A 1 293 ? -33.624 -7.100 -2.145 1.00 24.22 293 MET A O 1
ATOM 2357 N N . PHE A 1 294 ? -32.781 -5.039 -2.263 1.00 27.22 294 PHE A N 1
ATOM 2358 C CA . PHE A 1 294 ? -32.398 -5.166 -3.681 1.00 27.22 294 PHE A CA 1
ATOM 2359 C C . PHE A 1 294 ? -31.032 -5.839 -3.921 1.00 27.22 294 PHE A C 1
ATOM 2361 O O . PHE A 1 294 ? -30.670 -6.095 -5.064 1.00 27.22 294 PHE A O 1
ATOM 2368 N N . TYR A 1 295 ? -30.275 -6.173 -2.868 1.00 29.78 295 TYR A N 1
ATOM 2369 C CA . TYR A 1 295 ? -28.918 -6.739 -2.989 1.00 29.78 295 TYR A CA 1
ATOM 23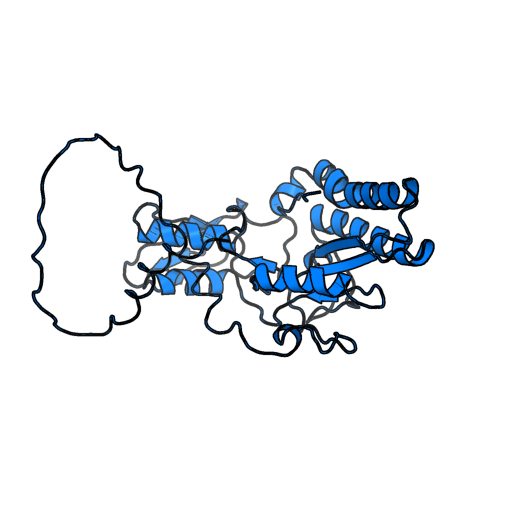70 C C . TYR A 1 295 ? -28.731 -8.131 -2.366 1.00 29.78 295 TYR A C 1
ATOM 2372 O O . TYR A 1 295 ? -27.603 -8.600 -2.224 1.00 29.78 295 TYR A O 1
ATOM 2380 N N . LEU A 1 296 ? -29.829 -8.828 -2.060 1.00 28.64 296 LEU A N 1
ATOM 2381 C CA . LEU A 1 296 ? -29.821 -10.264 -1.742 1.00 28.64 296 LEU A CA 1
ATOM 2382 C C . LEU A 1 296 ? -30.265 -11.148 -2.928 1.00 28.64 296 LEU A C 1
ATOM 2384 O O . LEU A 1 296 ? -30.139 -12.365 -2.844 1.00 28.64 296 LEU A O 1
ATOM 2388 N N . GLY A 1 297 ? -30.722 -10.554 -4.041 1.00 25.38 297 GLY A N 1
ATOM 2389 C CA . GLY A 1 297 ? -31.234 -11.273 -5.220 1.00 25.38 297 GLY A CA 1
ATOM 2390 C C . GLY A 1 297 ? -30.315 -11.345 -6.450 1.00 25.38 297 GLY A C 1
ATOM 2391 O O . GLY A 1 297 ? -30.519 -12.214 -7.286 1.00 25.38 297 GLY A O 1
ATOM 2392 N N . CYS A 1 298 ? -29.281 -10.502 -6.575 1.00 25.47 298 CYS A N 1
ATOM 2393 C CA . CYS A 1 298 ? -28.474 -10.425 -7.812 1.00 25.47 298 CYS A CA 1
ATOM 2394 C C . CYS A 1 298 ? -27.120 -11.161 -7.777 1.00 25.47 298 CYS A C 1
ATOM 2396 O O . CYS A 1 298 ? -26.326 -11.009 -8.694 1.00 25.47 298 CYS A O 1
ATOM 2398 N N . CYS A 1 299 ? -26.838 -11.990 -6.768 1.00 27.61 299 CYS A N 1
ATOM 2399 C CA . CYS A 1 299 ? -25.625 -12.830 -6.756 1.00 27.61 299 CYS A CA 1
ATOM 2400 C C . CYS A 1 299 ? -25.823 -14.217 -7.403 1.00 27.61 299 CYS A C 1
ATOM 2402 O O . CYS A 1 299 ? -25.004 -15.106 -7.179 1.00 27.61 299 CYS A O 1
ATOM 2404 N N . LEU A 1 300 ? -26.902 -14.427 -8.168 1.00 28.12 300 LEU A N 1
ATOM 2405 C CA . LEU A 1 300 ? -27.187 -15.706 -8.834 1.00 28.12 300 LEU A CA 1
ATOM 2406 C C . LEU A 1 300 ? -27.068 -15.686 -10.362 1.00 28.12 300 LEU A C 1
ATOM 2408 O O . LEU A 1 300 ? -27.205 -16.743 -10.966 1.00 28.12 300 LEU A O 1
ATOM 2412 N N . LEU A 1 301 ? -26.761 -14.552 -10.992 1.00 26.64 301 LEU A N 1
ATOM 2413 C CA . LEU A 1 301 ? -26.554 -14.484 -12.439 1.00 26.64 301 LEU A CA 1
ATOM 2414 C C . LEU A 1 301 ? -25.479 -13.444 -12.753 1.00 26.64 301 LEU A C 1
ATOM 2416 O O . LEU A 1 301 ? -25.784 -12.270 -12.890 1.00 26.64 301 LEU A O 1
ATOM 2420 N N . ASP A 1 302 ? -24.230 -13.888 -12.810 1.00 23.72 302 ASP A N 1
ATOM 2421 C CA . ASP A 1 302 ? -23.225 -13.330 -13.720 1.00 23.72 302 ASP A CA 1
ATOM 2422 C C . ASP A 1 302 ? -22.136 -14.403 -13.892 1.00 23.72 302 ASP A C 1
ATOM 2424 O O . ASP A 1 302 ? -21.303 -14.598 -12.999 1.00 23.72 302 ASP A O 1
ATOM 2428 N N . PRO A 1 303 ? -22.187 -15.194 -14.978 1.00 31.12 303 PRO A N 1
ATOM 2429 C CA . PRO A 1 303 ? -21.056 -15.992 -15.412 1.00 31.12 303 PRO A CA 1
ATOM 2430 C C . PRO A 1 303 ? -20.096 -15.062 -16.159 1.00 31.12 303 PRO A C 1
ATOM 2432 O O . PRO A 1 303 ? -20.550 -14.372 -17.058 1.00 31.12 303 PRO A O 1
ATOM 2435 N N . PHE A 1 304 ? -18.829 -15.009 -15.742 1.00 32.06 304 PHE A N 1
ATOM 2436 C CA . PHE A 1 304 ? -17.586 -14.808 -16.515 1.00 32.06 304 PHE A CA 1
ATOM 2437 C C . PHE A 1 304 ? -16.453 -14.425 -15.549 1.00 32.06 304 PHE A C 1
ATOM 2439 O O . PHE A 1 304 ? -16.591 -13.435 -14.792 1.00 32.06 304 PHE A O 1
#